Protein AF-0000000074147247 (afdb_homodimer)

Organism: Schizosaccharomyces japonicus (strain yFS275 / FY16936) (NCBI:txid402676)

InterPro domains:
  IPR005031 Coenzyme Q-binding protein COQ10, START domain [PF03364] (20-148)
  IPR023393 START-like domain superfamily [G3DSA:3.30.530.20] (10-157)
  IPR044996 Coenzyme Q-binding protein COQ10-like [PTHR12901] (11-158)
  IPR044996 Coenzyme Q-binding protein COQ10-like [cd07813] (13-154)

pLDDT: mean 84.74, std 16.54, range [28.36, 98.56]

Nearest PDB structures (foldseek):
  3nr4-assembly2_C-2  TM=7.849E-01  e=1.278E-07  Arabidopsis thaliana
  2rez-assembly1_A  TM=8.155E-01  e=6.517E-07  Streptomyces glaucescens
  3tl1-assembly2_B  TM=6.865E-01  e=1.310E-06  Streptomyces coelicolor
  2kf2-assembly1_A  TM=6.567E-01  e=2.344E-06  Streptomyces coelicolor A3(2)
  4jda-assembly1_B  TM=6.914E-01  e=6.304E-06  Arabidopsis thaliana

Foldseek 3Di:
DPPPPPPPQKDKDKDKDKFLAALLVVLVVVQPQQCCCVPPPQFVGKAQPDADPPPRTGQWMWTWGDDPHDIDIFIWGWDQDSVQSKIKTWRCVDQFWVGWMKMWGWADDPPNMIMIMIMI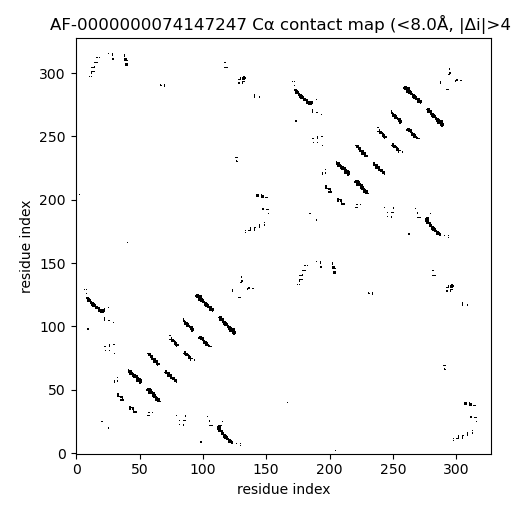MTGTPDCVVVCVDPVSVVVVVVVVVVVVVVVVVVVVCVVVVVVD/DPPPPPPPQKDKDKDKDKFLAALLVVLVVVQPQQCCCVPPPQFVGKAQPDADPPPRTGQWMWTWGDDPHDIDIFIWGWDRDSVQSKIKTWRCVDQFWVGWMKMWGWADDPPNMIMIMIMIMTGTPDCVVVCVDPVSVVVVVVVVVVVVVVVVVVVVCVVVVVVD

Sequence (328 aa):
MSFRCTPLLFQTFTTSRLMSFPPKFLFSVVSDIDTYKEFVPFCQDSKVTTRDEKTNLPTTADLTIGFRGFSETFDSKVQCNPEKLTVLADASHHKLFSYLKTQWQIHESSNNRSRVELSVAYEFQNPLYRFMSKMAGQAAATDIITGFVAQARRKYNNQIGFKVMSFRCTPLLFQTFTTSRLMSFPPKFLFSVVSDIDTYKEFVPFCQDSKVTTRDEKTNLPTTADLTIGFRGFSETFDSKVQCNPEKLTVLADASHHKLFSYLKTQWQIHESSNNRSRVELSVAYEFQNPLYRFMSKMAGQAAATDIITGFVAQARRKYNNQIGFKV

Structure (mmCIF, N/CA/C/O backbone):
data_AF-0000000074147247-model_v1
#
loop_
_entity.id
_entity.type
_entity.pdbx_description
1 polymer 'Ubiquinone binding protein Coq10'
#
loop_
_atom_site.group_PDB
_atom_site.id
_atom_site.type_symbol
_atom_site.label_atom_id
_atom_site.label_alt_id
_atom_site.label_comp_id
_atom_site.label_asym_id
_atom_site.label_entity_id
_atom_site.label_seq_id
_atom_site.pdbx_PDB_ins_code
_atom_site.Cartn_x
_atom_site.Cartn_y
_atom_site.Cartn_z
_atom_site.occupancy
_atom_site.B_iso_or_equiv
_atom_site.auth_seq_id
_atom_site.auth_comp_id
_atom_site.auth_asym_id
_atom_site.auth_atom_id
_atom_site.pdbx_PDB_model_num
ATOM 1 N N . MET A 1 1 ? 19.625 13.758 9.867 1 28.36 1 MET A N 1
ATOM 2 C CA . MET A 1 1 ? 18.938 12.57 10.367 1 28.36 1 MET A CA 1
ATOM 3 C C . MET A 1 1 ? 18.281 11.812 9.227 1 28.36 1 MET A C 1
ATOM 5 O O . MET A 1 1 ? 17.5 12.383 8.453 1 28.36 1 MET A O 1
ATOM 9 N N . SER A 1 2 ? 18.969 10.719 8.8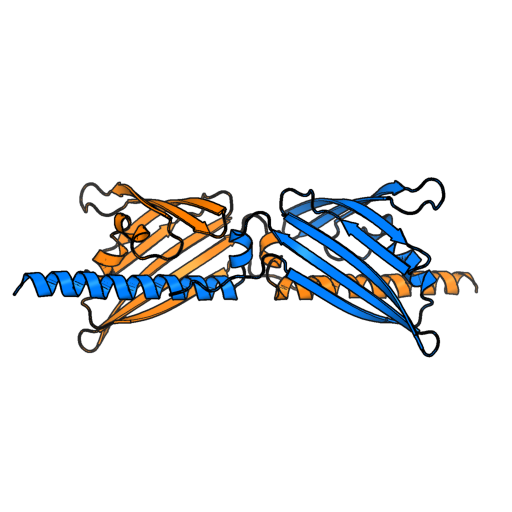59 1 32.19 2 SER A N 1
ATOM 10 C CA . SER A 1 2 ? 18.844 9.867 7.68 1 32.19 2 SER A CA 1
ATOM 11 C C . SER A 1 2 ? 17.469 9.195 7.625 1 32.19 2 SER A C 1
ATOM 13 O O . SER A 1 2 ? 17.047 8.555 8.594 1 32.19 2 SER A O 1
ATOM 15 N N . PHE A 1 3 ? 16.609 9.867 7.117 1 38.34 3 PHE A N 1
ATOM 16 C CA . PHE A 1 3 ? 15.336 9.25 6.738 1 38.34 3 PHE A CA 1
ATOM 17 C C . PHE A 1 3 ? 15.562 7.855 6.164 1 38.34 3 PHE A C 1
ATOM 19 O O . PHE A 1 3 ? 16.031 7.711 5.031 1 38.34 3 PHE A O 1
ATOM 26 N N . ARG A 1 4 ? 16.203 7.004 7.07 1 37.97 4 ARG A N 1
ATOM 27 C CA . ARG A 1 4 ? 16.703 5.664 6.793 1 37.97 4 ARG A CA 1
ATOM 28 C C . ARG A 1 4 ? 15.633 4.805 6.121 1 37.97 4 ARG A C 1
ATOM 30 O O . ARG A 1 4 ? 15.75 3.578 6.086 1 37.97 4 ARG A O 1
ATOM 37 N N . CYS A 1 5 ? 14.453 5.227 6.129 1 36.12 5 CYS A N 1
ATOM 38 C CA . CYS A 1 5 ? 13.602 4.105 5.746 1 36.12 5 CYS A CA 1
ATOM 39 C C . CYS A 1 5 ? 13.891 3.658 4.32 1 36.12 5 CYS A C 1
ATOM 41 O O . CYS A 1 5 ? 13.414 4.27 3.363 1 36.12 5 CYS A O 1
ATOM 43 N N . THR A 1 6 ? 15.156 3.26 4.059 1 38.91 6 THR A N 1
ATOM 44 C CA . THR A 1 6 ? 15.359 2.748 2.709 1 38.91 6 THR A CA 1
ATOM 45 C C . THR A 1 6 ? 14.469 1.541 2.443 1 38.91 6 THR A C 1
ATOM 47 O O . THR A 1 6 ? 14.719 0.451 2.961 1 38.91 6 THR A O 1
ATOM 50 N N . PRO A 1 7 ? 13.203 1.709 2.533 1 44.25 7 PRO A N 1
ATOM 51 C CA . PRO A 1 7 ? 12.398 0.512 2.291 1 44.25 7 PRO A CA 1
ATOM 52 C C . PRO A 1 7 ? 12.836 -0.256 1.047 1 44.25 7 PRO A C 1
ATOM 54 O O . PRO A 1 7 ? 13.227 0.353 0.046 1 44.25 7 PRO A O 1
ATOM 57 N N . LEU A 1 8 ? 13.461 -1.28 1.265 1 47.22 8 LEU A N 1
ATOM 58 C CA . LEU A 1 8 ? 13.773 -2.154 0.139 1 47.22 8 LEU A CA 1
ATOM 59 C C . LEU A 1 8 ? 12.664 -2.111 -0.907 1 47.22 8 LEU A C 1
ATOM 61 O O . LEU A 1 8 ? 11.484 -2.223 -0.57 1 47.22 8 LEU A O 1
ATOM 65 N N . LEU A 1 9 ? 12.945 -1.512 -1.967 1 57.72 9 LEU A N 1
ATOM 66 C CA . LEU A 1 9 ? 12.078 -1.19 -3.096 1 57.72 9 LEU A CA 1
ATOM 67 C C . LEU A 1 9 ? 11.273 -2.412 -3.527 1 57.72 9 LEU A C 1
ATOM 69 O O . LEU A 1 9 ? 10.133 -2.279 -3.99 1 57.72 9 LEU A O 1
ATOM 73 N N . PHE A 1 10 ? 11.938 -3.672 -3.355 1 64.06 10 PHE A N 1
ATOM 74 C CA . PHE A 1 10 ? 11.203 -4.859 -3.779 1 64.06 10 PHE A CA 1
ATOM 75 C C . PHE A 1 10 ? 10.836 -5.727 -2.58 1 64.06 10 PHE A C 1
ATOM 77 O O . PHE A 1 10 ? 11.57 -5.773 -1.594 1 64.06 10 PHE A O 1
ATOM 84 N N . GLN A 1 11 ? 9.617 -6.152 -2.498 1 72.88 11 GLN A N 1
ATOM 85 C CA . GLN A 1 11 ? 9.148 -7.078 -1.476 1 72.88 11 GLN A CA 1
ATOM 86 C C . GLN A 1 11 ? 8.914 -8.469 -2.059 1 72.88 11 GLN A C 1
ATOM 88 O O . GLN A 1 11 ? 8.562 -8.609 -3.229 1 72.88 11 GLN A O 1
ATOM 93 N N . THR A 1 12 ? 9.375 -9.461 -1.353 1 79.94 12 THR A N 1
ATOM 94 C CA . THR A 1 12 ? 9.141 -10.844 -1.765 1 79.94 12 THR A CA 1
ATOM 95 C C . THR A 1 12 ? 8.359 -11.602 -0.695 1 79.94 12 THR A C 1
ATOM 97 O O . THR A 1 12 ? 8.648 -11.477 0.497 1 79.94 12 THR A O 1
ATOM 100 N N . PHE A 1 13 ? 7.328 -12.336 -1.182 1 80.62 13 PHE A N 1
ATOM 101 C CA . PHE A 1 13 ? 6.59 -13.281 -0.353 1 80.62 13 PHE A CA 1
ATOM 102 C C . PHE A 1 13 ? 6.84 -14.711 -0.815 1 80.62 13 PHE A C 1
ATOM 104 O O . PHE A 1 13 ? 6.746 -15.008 -2.008 1 80.62 13 PHE A O 1
ATOM 111 N N . THR A 1 14 ? 7.215 -15.492 0.199 1 87.44 14 THR A N 1
ATOM 112 C CA . THR A 1 14 ? 7.398 -16.891 -0.139 1 87.44 14 THR A CA 1
ATOM 113 C C . THR A 1 14 ? 6.648 -17.797 0.843 1 87.44 14 THR A C 1
ATOM 115 O O . THR A 1 14 ? 6.648 -17.531 2.049 1 87.44 14 THR A O 1
ATOM 118 N N . THR A 1 15 ? 5.926 -18.719 0.349 1 88.62 15 THR A N 1
ATOM 119 C CA . THR A 1 15 ? 5.234 -19.734 1.144 1 88.62 15 THR A CA 1
ATOM 120 C C . THR A 1 15 ? 5.328 -21.109 0.477 1 88.62 15 THR A C 1
ATOM 122 O O . THR A 1 15 ? 5.539 -21.203 -0.735 1 88.62 15 THR A O 1
ATOM 125 N N . SER A 1 16 ? 5.289 -22.172 1.313 1 92.44 16 SER A N 1
ATOM 126 C CA . SER A 1 16 ? 5.398 -23.516 0.762 1 92.44 16 SER A CA 1
ATOM 127 C C . SER A 1 16 ? 4.5 -24.5 1.51 1 92.44 16 SER A C 1
ATOM 129 O O . SER A 1 16 ? 4.027 -24.188 2.609 1 92.44 16 SER A O 1
ATOM 131 N N . ARG A 1 17 ? 4.184 -25.547 0.823 1 91.06 17 ARG A N 1
ATOM 132 C CA . ARG A 1 17 ? 3.41 -26.656 1.383 1 91.06 17 ARG A CA 1
ATOM 133 C C . ARG A 1 17 ? 3.998 -28 0.966 1 91.06 17 ARG A C 1
ATOM 135 O O . ARG A 1 17 ? 4.445 -28.172 -0.171 1 91.06 17 ARG A O 1
ATOM 142 N N . LEU A 1 18 ? 4.039 -28.938 1.972 1 90.69 18 LEU A N 1
ATOM 143 C CA . LEU A 1 18 ? 4.41 -30.312 1.69 1 90.69 18 LEU A CA 1
ATOM 144 C C . LEU A 1 18 ? 3.178 -31.141 1.343 1 90.69 18 LEU A C 1
ATOM 146 O O . LEU A 1 18 ? 2.16 -31.078 2.033 1 90.69 18 LEU A O 1
ATOM 150 N N . MET A 1 19 ? 3.266 -31.859 0.228 1 91.25 19 MET A N 1
ATOM 151 C CA . MET A 1 19 ? 2.123 -32.656 -0.235 1 91.25 19 MET A CA 1
ATOM 152 C C . MET A 1 19 ? 2.551 -34.062 -0.599 1 91.25 19 MET A C 1
ATOM 154 O O . MET A 1 19 ? 3.725 -34.312 -0.882 1 91.25 19 MET A O 1
ATOM 158 N N . SER A 1 20 ? 1.572 -35 -0.649 1 91.12 20 SER A N 1
ATOM 159 C CA . SER A 1 20 ? 1.813 -36.406 -0.984 1 91.12 20 SER A CA 1
ATOM 160 C C . SER A 1 20 ? 1.414 -36.719 -2.424 1 91.12 20 SER A C 1
ATOM 162 O O . SER A 1 20 ? 0.742 -37.719 -2.693 1 91.12 20 SER A O 1
ATOM 164 N N . PHE A 1 21 ? 1.726 -35.812 -3.312 1 92.62 21 PHE A N 1
ATOM 165 C CA . PHE A 1 21 ? 1.461 -36 -4.734 1 92.62 21 PHE A CA 1
ATOM 166 C C . PHE A 1 21 ? 2.756 -35.969 -5.535 1 92.62 21 PHE A C 1
ATOM 168 O O . PHE A 1 21 ? 3.732 -35.344 -5.121 1 92.62 21 PHE A O 1
ATOM 175 N N . PRO A 1 22 ? 2.719 -36.719 -6.652 1 92 22 PRO A N 1
ATOM 176 C CA . PRO A 1 22 ? 3.91 -36.656 -7.504 1 92 22 PRO A CA 1
ATOM 177 C C . PRO A 1 22 ? 4.219 -35.25 -7.992 1 92 22 PRO A C 1
ATOM 179 O O . PRO A 1 22 ? 3.301 -34.469 -8.312 1 92 22 PRO A O 1
ATOM 182 N N . PRO A 1 23 ? 5.488 -34.906 -8.078 1 94 23 PRO A N 1
ATOM 183 C CA . PRO A 1 23 ? 5.883 -33.562 -8.492 1 94 23 PRO A CA 1
ATOM 184 C C . PRO A 1 23 ? 5.348 -33.188 -9.875 1 94 23 PRO A C 1
ATOM 186 O O . PRO A 1 23 ? 4.918 -32.031 -10.086 1 94 23 PRO A O 1
ATOM 189 N N . LYS A 1 24 ? 5.367 -34.094 -10.812 1 93.69 24 LYS A N 1
ATOM 190 C CA . LYS A 1 24 ? 4.902 -33.812 -12.164 1 93.69 24 LYS A CA 1
ATOM 191 C C . LYS A 1 24 ? 3.408 -33.5 -12.172 1 93.69 24 LYS A C 1
ATOM 193 O O . LYS A 1 24 ? 2.947 -32.656 -12.977 1 93.69 24 LYS A O 1
ATOM 198 N N . PHE A 1 25 ? 2.686 -34.219 -11.336 1 94.06 25 PHE A N 1
ATOM 199 C CA . PHE A 1 25 ? 1.264 -33.938 -11.195 1 94.06 25 PHE A CA 1
ATOM 200 C C . PHE A 1 25 ? 1.047 -32.5 -10.68 1 94.06 25 PHE A C 1
ATOM 202 O O . PHE A 1 25 ? 0.228 -31.766 -11.219 1 94.06 25 PHE A O 1
ATOM 209 N N . LEU A 1 26 ? 1.82 -32.125 -9.672 1 94.75 26 LEU A N 1
ATOM 210 C CA . LEU A 1 26 ? 1.69 -30.781 -9.109 1 94.75 26 LEU A CA 1
ATOM 211 C C . LEU A 1 26 ? 2.064 -29.719 -10.141 1 94.75 26 LEU A C 1
ATOM 213 O O . LEU A 1 26 ? 1.422 -28.672 -10.219 1 94.75 26 LEU A O 1
ATOM 217 N N . PHE A 1 27 ? 3.1 -30 -10.898 1 96.62 27 PHE A N 1
ATOM 218 C CA . PHE A 1 27 ? 3.479 -29.094 -11.984 1 96.62 27 PHE A CA 1
ATOM 219 C C . PHE A 1 27 ? 2.316 -28.891 -12.945 1 96.62 27 PHE A C 1
ATOM 221 O O . PHE A 1 27 ? 2.068 -27.766 -13.398 1 96.62 27 PHE A O 1
ATOM 228 N N . SER A 1 28 ? 1.622 -29.953 -13.281 1 96.25 28 SER A N 1
ATOM 229 C CA . SER A 1 28 ? 0.501 -29.859 -14.211 1 96.25 28 SER A CA 1
ATOM 230 C C . SER A 1 28 ? -0.633 -29.031 -13.633 1 96.25 28 SER A C 1
ATOM 232 O O . SER A 1 28 ? -1.332 -28.328 -14.367 1 96.25 28 SER A O 1
ATOM 234 N N . VAL A 1 29 ? -0.838 -29.109 -12.359 1 95.75 29 VAL A N 1
ATOM 235 C CA . VAL A 1 29 ? -1.863 -28.312 -11.703 1 95.75 29 VAL A CA 1
ATOM 236 C C . VAL A 1 29 ? -1.476 -26.828 -11.758 1 95.75 29 VAL A C 1
ATOM 238 O O . VAL A 1 29 ? -2.299 -25.984 -12.109 1 95.75 29 VAL A O 1
ATOM 241 N N . VAL A 1 30 ? -0.225 -26.5 -11.469 1 97.06 30 VAL A N 1
ATOM 242 C CA . VAL A 1 30 ? 0.274 -25.125 -11.43 1 97.06 30 VAL A CA 1
ATOM 243 C C . VAL A 1 30 ? 0.242 -24.531 -12.828 1 97.06 30 VAL A C 1
ATOM 245 O O . VAL A 1 30 ? -0.089 -23.359 -13 1 97.06 30 VAL A O 1
ATOM 248 N N . SER A 1 31 ? 0.579 -25.344 -13.82 1 97.94 31 SER A N 1
ATOM 249 C CA . SER A 1 31 ? 0.692 -24.828 -15.18 1 97.94 31 SER A CA 1
ATOM 250 C C . SER A 1 31 ? -0.675 -24.719 -15.844 1 97.94 31 SER A C 1
ATOM 252 O O . SER A 1 31 ? -0.801 -24.141 -16.922 1 97.94 31 SER A O 1
ATOM 254 N N . ASP A 1 32 ? -1.678 -25.266 -15.242 1 97.31 32 ASP A N 1
ATOM 255 C CA . ASP A 1 32 ? -3.033 -25.188 -15.773 1 97.31 32 ASP A CA 1
ATOM 256 C C . ASP A 1 32 ? -3.697 -23.875 -15.391 1 97.31 32 ASP A C 1
ATOM 258 O O . ASP A 1 32 ? -4.707 -23.859 -14.68 1 97.31 32 ASP A O 1
ATOM 262 N N . ILE A 1 33 ? -3.246 -22.812 -15.953 1 98.12 33 ILE A N 1
ATOM 263 C CA . ILE A 1 33 ? -3.59 -21.453 -15.562 1 98.12 33 ILE A CA 1
ATOM 264 C C . ILE A 1 33 ? -5.055 -21.172 -15.891 1 98.12 33 ILE A C 1
ATOM 266 O O . ILE A 1 33 ? -5.73 -20.438 -15.164 1 98.12 33 ILE A O 1
ATOM 270 N N . ASP A 1 34 ? -5.629 -21.812 -16.859 1 98.06 34 ASP A N 1
ATOM 271 C CA . ASP A 1 34 ? -7.016 -21.625 -17.266 1 98.06 34 ASP A CA 1
ATOM 272 C C . ASP A 1 34 ? -7.973 -21.969 -16.125 1 98.06 34 ASP A C 1
ATOM 274 O O . ASP A 1 34 ? -9.086 -21.438 -16.062 1 98.06 34 ASP A O 1
ATOM 278 N N . THR A 1 35 ? -7.555 -22.75 -15.219 1 96.88 35 THR A N 1
ATOM 279 C CA . THR A 1 35 ? -8.469 -23.203 -14.18 1 96.88 35 THR A CA 1
ATOM 280 C C . THR A 1 35 ? -8.289 -22.391 -12.906 1 96.88 35 THR A C 1
ATOM 282 O O . THR A 1 35 ? -8.992 -22.609 -11.914 1 96.88 35 THR A O 1
ATOM 285 N N . TYR A 1 36 ? -7.398 -21.484 -12.914 1 97.25 36 TYR A N 1
ATOM 286 C CA . TYR A 1 36 ? -7.102 -20.734 -11.695 1 97.25 36 TYR A CA 1
ATOM 287 C C . TYR A 1 36 ? -8.359 -20.062 -11.156 1 97.25 36 TYR A C 1
ATOM 289 O O . TYR A 1 36 ? -8.555 -19.984 -9.938 1 97.25 36 TYR A O 1
ATOM 297 N N . LYS A 1 37 ? -9.172 -19.547 -11.969 1 96.5 37 LYS A N 1
ATOM 298 C CA . LYS A 1 37 ? -10.398 -18.859 -11.562 1 96.5 37 LYS A CA 1
ATOM 299 C C . LYS A 1 37 ? -11.281 -19.766 -10.727 1 96.5 37 LYS A C 1
ATOM 301 O O . LYS A 1 37 ? -12.172 -19.281 -10.008 1 96.5 37 LYS A O 1
ATOM 306 N N . GLU A 1 38 ? -10.992 -21.062 -10.734 1 94.31 38 GLU A N 1
ATOM 307 C CA . GLU A 1 38 ? -11.828 -22.031 -10.016 1 94.31 38 GLU A CA 1
ATOM 308 C C . GLU A 1 38 ? -11.375 -22.172 -8.57 1 94.31 38 GLU A C 1
ATOM 310 O O . GLU A 1 38 ? -12.148 -22.609 -7.711 1 94.31 38 GLU A O 1
ATOM 315 N N . PHE A 1 39 ? -10.156 -21.828 -8.305 1 92.5 39 PHE A N 1
ATOM 316 C CA . PHE A 1 39 ? -9.703 -22.219 -6.973 1 92.5 39 PHE A CA 1
ATOM 317 C C . PHE A 1 39 ? -8.797 -21.156 -6.375 1 92.5 39 PHE A C 1
ATOM 319 O O . PHE A 1 39 ? -8.531 -21.156 -5.172 1 92.5 39 PHE A O 1
ATOM 326 N N . VAL A 1 40 ? -8.242 -20.219 -7.137 1 92.25 40 VAL A N 1
ATOM 327 C CA . VAL A 1 40 ? -7.402 -19.156 -6.594 1 92.25 40 VAL A CA 1
ATOM 328 C C . VAL A 1 40 ? -8.281 -18.047 -6.023 1 92.25 40 VAL A C 1
ATOM 330 O O . VAL A 1 40 ? -9.117 -17.469 -6.734 1 92.25 40 VAL A O 1
ATOM 333 N N . PRO A 1 41 ? -8.008 -17.656 -4.836 1 86.94 41 PRO A N 1
ATOM 334 C CA . PRO A 1 41 ? -8.828 -16.594 -4.238 1 86.94 41 PRO A CA 1
ATOM 335 C C . PRO A 1 41 ? -8.727 -15.273 -4.984 1 86.94 41 PRO A C 1
ATOM 337 O O . PRO A 1 41 ? -7.645 -14.906 -5.445 1 86.94 41 PRO A O 1
ATOM 340 N N . PHE A 1 42 ? -9.891 -14.641 -5.172 1 80.94 42 PHE A N 1
ATOM 341 C CA . PHE A 1 42 ? -10.031 -13.305 -5.742 1 80.94 42 PHE A CA 1
ATOM 342 C C . PHE A 1 42 ? -9.789 -13.328 -7.246 1 80.94 42 PHE A C 1
ATOM 344 O O . PHE A 1 42 ? -9.922 -12.305 -7.922 1 80.94 42 PHE A O 1
ATOM 351 N N . CYS A 1 43 ? -9.367 -14.516 -7.707 1 92.31 43 CYS A N 1
ATOM 352 C CA . CYS A 1 43 ? -9.195 -14.625 -9.156 1 92.31 43 CYS A CA 1
ATOM 353 C C . CYS A 1 43 ? -10.547 -14.688 -9.852 1 92.31 43 CYS A C 1
ATOM 355 O O . CYS A 1 43 ? -11.266 -15.688 -9.734 1 92.31 43 CYS A O 1
ATOM 357 N N . GLN A 1 44 ? -10.922 -13.664 -10.555 1 94.56 44 GLN A N 1
ATOM 358 C CA . GLN A 1 44 ? -12.211 -13.57 -11.234 1 94.56 44 GLN A CA 1
ATOM 359 C C . GLN A 1 44 ? -12.164 -14.25 -12.594 1 94.56 44 GLN A C 1
ATOM 361 O O . GLN A 1 44 ? -13.18 -14.75 -13.078 1 94.56 44 GLN A O 1
ATOM 366 N N . ASP A 1 45 ? -11.055 -14.164 -13.203 1 97.31 45 ASP A N 1
ATOM 367 C CA . ASP A 1 45 ? -10.867 -14.781 -14.516 1 97.31 45 ASP A CA 1
ATOM 368 C C . ASP A 1 45 ? -9.406 -15.18 -14.727 1 97.31 45 ASP A C 1
ATOM 370 O O . ASP A 1 45 ? -8.5 -14.562 -14.164 1 97.31 45 ASP A O 1
ATOM 374 N N . SER A 1 46 ? -9.156 -16.219 -15.43 1 98.12 46 SER A N 1
ATOM 375 C CA . SER A 1 46 ? -7.844 -16.719 -15.82 1 98.12 46 SER A CA 1
ATOM 376 C C . SER A 1 46 ? -7.867 -17.312 -17.219 1 98.12 46 SER A C 1
ATOM 378 O O . SER A 1 46 ? -8.719 -18.156 -17.531 1 98.12 46 SER A O 1
ATOM 380 N N . LYS A 1 47 ? -6.926 -16.812 -18.062 1 98.44 47 LYS A N 1
ATOM 381 C CA . LYS A 1 47 ? -6.914 -17.266 -19.453 1 98.44 47 LYS A CA 1
ATOM 382 C C . LYS A 1 47 ? -5.488 -17.328 -20 1 98.44 47 LYS A C 1
ATOM 384 O O . LYS A 1 47 ? -4.766 -16.328 -19.984 1 98.44 47 LYS A O 1
ATOM 389 N N . VAL A 1 48 ? -5.102 -18.5 -20.5 1 98.56 48 VAL A N 1
ATOM 390 C CA . VAL A 1 48 ? -3.865 -18.594 -21.266 1 98.56 48 VAL A CA 1
ATOM 391 C C . VAL A 1 48 ? -4.062 -17.984 -22.656 1 98.56 48 VAL A C 1
ATOM 393 O O . VAL A 1 48 ? -4.945 -18.406 -23.406 1 98.56 48 VAL A O 1
ATOM 396 N N . THR A 1 49 ? -3.293 -17.031 -22.969 1 98.44 49 THR A N 1
ATOM 397 C CA . THR A 1 49 ? -3.492 -16.312 -24.234 1 98.44 49 THR A CA 1
ATOM 398 C C . THR A 1 49 ? -2.604 -16.891 -25.328 1 98.44 49 THR A C 1
ATOM 400 O O . THR A 1 49 ? -2.936 -16.781 -26.516 1 98.44 49 THR A O 1
ATOM 403 N N . THR A 1 50 ? -1.421 -17.328 -25 1 98.38 50 THR A N 1
ATOM 404 C CA . THR A 1 50 ? -0.56 -18.016 -25.953 1 98.38 50 THR A CA 1
ATOM 405 C C . THR A 1 50 ? 0.091 -19.234 -25.312 1 98.38 50 THR A C 1
ATOM 407 O O . THR A 1 50 ? 0.265 -19.281 -24.094 1 98.38 50 THR A O 1
ATOM 410 N N . ARG A 1 51 ? 0.396 -20.203 -26.141 1 98.25 51 ARG A N 1
ATOM 411 C CA . ARG A 1 51 ? 1.056 -21.438 -25.719 1 98.25 51 ARG A CA 1
ATOM 412 C C . ARG A 1 51 ? 2.23 -21.766 -26.641 1 98.25 51 ARG A C 1
ATOM 414 O O . ARG A 1 51 ? 2.248 -21.359 -27.797 1 98.25 51 ARG A O 1
ATOM 421 N N . ASP A 1 52 ? 3.143 -22.469 -25.984 1 97.75 52 ASP A N 1
ATOM 422 C CA . ASP A 1 52 ? 4.246 -22.984 -26.781 1 97.75 52 ASP A CA 1
ATOM 423 C C . ASP A 1 52 ? 3.758 -24.031 -27.766 1 97.75 52 ASP A C 1
ATOM 425 O O . ASP A 1 52 ? 3.01 -24.953 -27.406 1 97.75 52 ASP A O 1
ATOM 429 N N . GLU A 1 53 ? 4.137 -23.969 -29.047 1 96.5 53 GLU A N 1
ATOM 430 C CA . GLU A 1 53 ? 3.645 -24.859 -30.094 1 96.5 53 GLU A CA 1
ATOM 431 C C . GLU A 1 53 ? 4.086 -26.297 -29.859 1 96.5 53 GLU A C 1
ATOM 433 O O . GLU A 1 53 ? 3.355 -27.234 -30.172 1 96.5 53 GLU A O 1
ATOM 438 N N . LYS A 1 54 ? 5.242 -26.469 -29.297 1 95.44 54 LYS A N 1
ATOM 439 C CA . LYS A 1 54 ? 5.812 -27.812 -29.125 1 95.44 54 LYS A CA 1
ATOM 440 C C . LYS A 1 54 ? 5.305 -28.469 -27.859 1 95.44 54 LYS A C 1
ATOM 442 O O . LYS A 1 54 ? 4.848 -29.609 -27.875 1 95.44 54 LYS A O 1
ATOM 447 N N . THR A 1 55 ? 5.293 -27.703 -26.734 1 95.25 55 THR A N 1
ATOM 448 C CA . THR A 1 55 ? 5 -28.297 -25.438 1 95.25 55 THR A CA 1
ATOM 449 C C . THR A 1 55 ? 3.547 -28.047 -25.047 1 95.25 55 THR A C 1
ATOM 451 O O . THR A 1 55 ? 3.031 -28.672 -24.109 1 95.25 55 THR A O 1
ATOM 454 N N . ASN A 1 56 ? 2.889 -27.125 -25.641 1 97.12 56 ASN A N 1
ATOM 455 C CA . ASN A 1 56 ? 1.524 -26.688 -25.359 1 97.12 56 ASN A CA 1
ATOM 456 C C . ASN A 1 56 ? 1.421 -26.047 -23.984 1 97.12 56 ASN A C 1
ATOM 458 O O . ASN A 1 56 ? 0.325 -25.906 -23.438 1 97.12 56 ASN A O 1
ATOM 462 N N . LEU A 1 57 ? 2.561 -25.656 -23.453 1 98.12 57 LEU A N 1
ATOM 463 C CA . LEU A 1 57 ? 2.58 -24.969 -22.172 1 98.12 57 LEU A CA 1
ATOM 464 C C . LEU A 1 57 ? 2.352 -23.469 -22.344 1 98.12 57 LEU A C 1
ATOM 466 O O . LEU A 1 57 ? 2.695 -22.906 -23.391 1 98.12 57 LEU A O 1
ATOM 470 N N . PRO A 1 58 ? 1.776 -22.891 -21.359 1 98.44 58 PRO A N 1
ATOM 471 C CA . PRO A 1 58 ? 1.492 -21.469 -21.469 1 98.44 58 PRO A CA 1
ATOM 472 C C . PRO A 1 58 ? 2.756 -20.625 -21.641 1 98.44 58 PRO A C 1
ATOM 474 O O . PRO A 1 58 ? 3.779 -20.906 -21.016 1 98.44 58 PRO A O 1
ATOM 477 N N . THR A 1 59 ? 2.615 -19.578 -22.531 1 98.5 59 THR A N 1
ATOM 478 C CA . THR A 1 59 ? 3.701 -18.609 -22.688 1 98.5 59 THR A CA 1
ATOM 479 C C . THR A 1 59 ? 3.24 -17.203 -22.297 1 98.5 59 THR A C 1
ATOM 481 O O . THR A 1 59 ? 4.059 -16.359 -21.953 1 98.5 59 THR A O 1
ATOM 484 N N . THR A 1 60 ? 1.909 -16.969 -22.422 1 98.5 60 THR A N 1
ATOM 485 C CA . THR A 1 60 ? 1.289 -15.758 -21.875 1 98.5 60 THR A CA 1
ATOM 486 C C . THR A 1 60 ? -0.084 -16.078 -21.297 1 98.5 60 THR A C 1
ATOM 488 O O . THR A 1 60 ? -0.71 -17.062 -21.672 1 98.5 60 THR A O 1
ATOM 491 N N . ALA A 1 61 ? -0.446 -15.32 -20.281 1 98.5 61 ALA A N 1
ATOM 492 C CA . ALA A 1 61 ? -1.75 -15.523 -19.656 1 98.5 61 ALA A CA 1
ATOM 493 C C . ALA A 1 61 ? -2.254 -14.242 -19.016 1 98.5 61 ALA A C 1
ATOM 495 O O . ALA A 1 61 ? -1.46 -13.383 -18.609 1 98.5 61 ALA A O 1
ATOM 496 N N . ASP A 1 62 ? -3.539 -14.094 -19.016 1 97.62 62 ASP A N 1
ATOM 497 C CA . ASP A 1 62 ? -4.227 -13.016 -18.328 1 97.62 62 ASP A CA 1
ATOM 498 C C . ASP A 1 62 ? -4.91 -13.516 -17.062 1 97.62 62 ASP A C 1
ATOM 500 O O . ASP A 1 62 ? -5.668 -14.492 -17.094 1 97.62 62 ASP A O 1
ATOM 504 N N . LEU A 1 63 ? -4.559 -12.914 -15.93 1 96.5 63 LEU A N 1
ATOM 505 C CA . LEU A 1 63 ? -5.305 -13.117 -14.688 1 96.5 63 LEU A CA 1
ATOM 506 C C . LEU A 1 63 ? -6.055 -11.852 -14.289 1 96.5 63 LEU A C 1
ATOM 508 O O . LEU A 1 63 ? -5.488 -10.758 -14.305 1 96.5 63 LEU A O 1
ATOM 512 N N . THR A 1 64 ? -7.352 -12.008 -14.039 1 94.69 64 THR A N 1
ATOM 513 C CA . THR A 1 64 ? -8.148 -10.906 -13.508 1 94.69 64 THR A CA 1
ATOM 514 C C . THR A 1 64 ? -8.43 -11.109 -12.023 1 94.69 64 THR A C 1
ATOM 516 O O . THR A 1 64 ? -9.102 -12.062 -11.641 1 94.69 64 THR A O 1
ATOM 519 N N . ILE A 1 65 ? -7.844 -10.156 -11.242 1 87.19 65 ILE A N 1
ATOM 520 C CA . ILE A 1 65 ? -7.996 -10.219 -9.789 1 87.19 65 ILE A CA 1
ATOM 521 C C . ILE A 1 65 ? -8.977 -9.148 -9.328 1 87.19 65 ILE A C 1
ATOM 523 O O . ILE A 1 65 ? -8.891 -7.988 -9.75 1 87.19 65 ILE A O 1
ATOM 527 N N . GLY A 1 66 ? -9.945 -9.625 -8.547 1 80.81 66 GLY A N 1
ATOM 528 C CA . GLY A 1 66 ? -10.961 -8.711 -8.047 1 80.81 66 GLY A CA 1
ATOM 529 C C . GLY A 1 66 ? -11.203 -8.836 -6.559 1 80.81 66 GLY A C 1
ATOM 530 O O . GLY A 1 66 ? -11.18 -9.945 -6.012 1 80.81 66 GLY A O 1
ATOM 531 N N . PHE A 1 67 ? -11.32 -7.598 -5.93 1 66.81 67 PHE A N 1
ATOM 532 C CA . PHE A 1 67 ? -11.664 -7.559 -4.512 1 66.81 67 PHE A CA 1
ATOM 533 C C . PHE A 1 67 ? -12.336 -6.238 -4.156 1 66.81 67 PHE A C 1
ATOM 535 O O . PHE A 1 67 ? -11.891 -5.172 -4.582 1 66.81 67 PHE A O 1
ATOM 542 N N . ARG A 1 68 ? -13.375 -6.348 -3.438 1 65.44 68 ARG A N 1
ATOM 543 C CA . ARG A 1 68 ? -14.062 -5.191 -2.869 1 65.44 68 ARG A CA 1
ATOM 544 C C . ARG A 1 68 ? -14.367 -4.152 -3.941 1 65.44 68 ARG A C 1
ATOM 546 O O . ARG A 1 68 ? -14.078 -2.969 -3.768 1 65.44 68 ARG A O 1
ATOM 553 N N . GLY A 1 69 ? -14.805 -4.582 -5.047 1 67 69 GLY A N 1
ATOM 554 C CA . GLY A 1 69 ? -15.203 -3.684 -6.117 1 67 69 GLY A CA 1
ATOM 555 C C . GLY A 1 69 ? -14.07 -3.34 -7.066 1 67 69 GLY A C 1
ATOM 556 O O . GLY A 1 69 ? -14.266 -2.598 -8.031 1 67 69 GLY A O 1
ATOM 557 N N . PHE A 1 70 ? -12.945 -3.715 -6.809 1 71.81 70 PHE A N 1
ATOM 558 C CA . PHE A 1 70 ? -11.797 -3.52 -7.688 1 71.81 70 PHE A CA 1
ATOM 559 C C . PHE A 1 70 ? -11.555 -4.754 -8.547 1 71.81 70 PHE A C 1
ATOM 561 O O . PHE A 1 70 ? -11.859 -5.875 -8.133 1 71.81 70 PHE A O 1
ATOM 568 N N . SER A 1 71 ? -11.203 -4.434 -9.727 1 84.06 71 SER A N 1
ATOM 569 C CA . SER A 1 71 ? -10.836 -5.504 -10.648 1 84.06 71 SER A CA 1
ATOM 570 C C . SER A 1 71 ? -9.672 -5.094 -11.539 1 84.06 71 SER A C 1
ATOM 572 O O . SER A 1 71 ? -9.68 -4.008 -12.125 1 84.06 71 SER A O 1
ATOM 574 N N . GLU A 1 72 ? -8.602 -5.887 -11.484 1 86.5 72 GLU A N 1
ATOM 575 C CA . GLU A 1 72 ? -7.418 -5.617 -12.289 1 86.5 72 GLU A CA 1
ATOM 576 C C . GLU A 1 72 ? -6.973 -6.863 -13.055 1 86.5 72 GLU A C 1
ATOM 578 O O . GLU A 1 72 ? -7.012 -7.973 -12.516 1 86.5 72 GLU A O 1
ATOM 583 N N . THR A 1 73 ? -6.621 -6.645 -14.336 1 93.75 73 THR A N 1
ATOM 584 C CA . THR A 1 73 ? -6.121 -7.742 -15.148 1 93.75 73 THR A CA 1
ATOM 585 C C . THR A 1 73 ? -4.609 -7.641 -15.328 1 93.75 73 THR A C 1
ATOM 587 O O . THR A 1 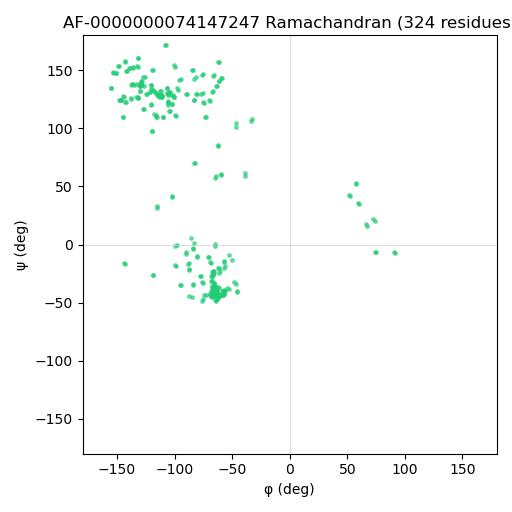73 ? -4.094 -6.582 -15.688 1 93.75 73 THR A O 1
ATOM 590 N N . PHE A 1 74 ? -3.941 -8.727 -15.102 1 93.75 74 PHE A N 1
ATOM 591 C CA . PHE A 1 74 ? -2.498 -8.828 -15.266 1 93.75 74 PHE A CA 1
ATOM 592 C C . PHE A 1 74 ? -2.15 -9.711 -16.453 1 93.75 74 PHE A C 1
ATOM 594 O O . PHE A 1 74 ? -2.418 -10.914 -16.438 1 93.75 74 PHE A O 1
ATOM 601 N N . ASP A 1 75 ? -1.659 -9.078 -17.438 1 96.81 75 ASP A N 1
ATOM 602 C CA . ASP A 1 75 ? -1.078 -9.844 -18.531 1 96.81 75 ASP A CA 1
ATOM 603 C C . ASP A 1 75 ? 0.358 -10.258 -18.219 1 96.81 75 ASP A C 1
ATOM 605 O O . ASP A 1 75 ? 1.193 -9.414 -17.891 1 96.81 75 ASP A O 1
ATOM 609 N N . SER A 1 76 ? 0.652 -11.508 -18.281 1 97.88 76 SER A N 1
ATOM 610 C CA . SER A 1 76 ? 1.951 -11.992 -17.812 1 97.88 76 SER A CA 1
ATOM 611 C C . SER A 1 76 ? 2.625 -12.859 -18.875 1 97.88 76 SER A C 1
ATOM 613 O O . SER A 1 76 ? 1.951 -13.57 -19.625 1 97.88 76 SER A O 1
ATOM 615 N N . LYS A 1 77 ? 3.949 -12.719 -19.031 1 98.38 77 LYS A N 1
ATOM 616 C CA . LYS A 1 77 ? 4.758 -13.734 -19.703 1 98.38 77 LYS A CA 1
ATOM 617 C C . LYS A 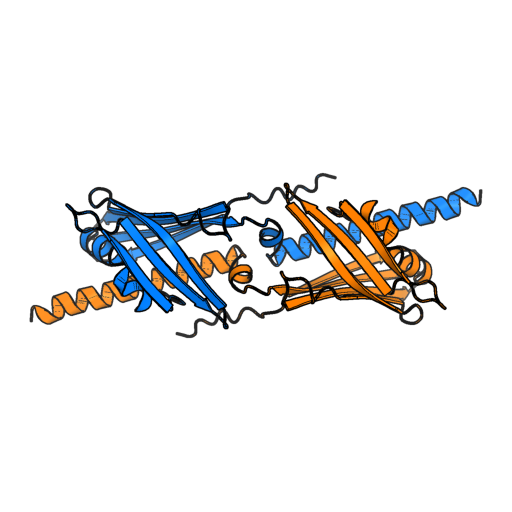1 77 ? 5.008 -14.93 -18.781 1 98.38 77 LYS A C 1
ATOM 619 O O . LYS A 1 77 ? 5.41 -14.758 -17.641 1 98.38 77 LYS A O 1
ATOM 624 N N . VAL A 1 78 ? 4.738 -16.109 -19.312 1 98.44 78 VAL A N 1
ATOM 625 C CA . VAL A 1 78 ? 4.832 -17.312 -18.5 1 98.44 78 VAL A CA 1
ATOM 626 C C . VAL A 1 78 ? 5.941 -18.219 -19.031 1 98.44 78 VAL A C 1
ATOM 628 O O . VAL A 1 78 ? 6.027 -18.453 -20.234 1 98.44 78 VAL A O 1
ATOM 631 N N . GLN A 1 79 ? 6.832 -18.656 -18.188 1 98.31 79 GLN A N 1
ATOM 632 C CA . GLN A 1 79 ? 7.863 -19.641 -18.5 1 98.31 79 GLN A CA 1
ATOM 633 C C . GLN A 1 79 ? 7.688 -20.906 -17.688 1 98.31 79 GLN A C 1
ATOM 635 O O . GLN A 1 79 ? 7.852 -20.891 -16.453 1 98.31 79 GLN A O 1
ATOM 640 N N . CYS A 1 80 ? 7.336 -21.906 -18.375 1 98.12 80 CYS A N 1
ATOM 641 C CA . CYS A 1 80 ? 7.188 -23.219 -17.75 1 98.12 80 CYS A CA 1
ATOM 642 C C . CYS A 1 80 ? 8.391 -24.109 -18.047 1 98.12 80 CYS A C 1
ATOM 644 O O . CYS A 1 80 ? 8.805 -24.234 -19.203 1 98.12 80 CYS A O 1
ATOM 646 N N . ASN A 1 81 ? 8.984 -24.688 -17.047 1 97.69 81 ASN A N 1
ATOM 647 C CA . ASN A 1 81 ? 10.078 -25.641 -17.188 1 97.69 81 ASN A CA 1
ATOM 648 C C . ASN A 1 81 ? 9.711 -27 -16.594 1 97.69 81 ASN A C 1
ATOM 650 O O . ASN A 1 81 ? 9.867 -27.219 -15.391 1 97.69 81 ASN A O 1
ATOM 654 N N . PRO A 1 82 ? 9.289 -27.891 -17.438 1 95.94 82 PRO A N 1
ATOM 655 C CA . PRO A 1 82 ? 8.844 -29.188 -16.922 1 95.94 82 PRO A CA 1
ATOM 656 C C . PRO A 1 82 ? 9.984 -30.016 -16.328 1 95.94 82 PRO A C 1
ATOM 658 O O . PRO A 1 82 ? 9.734 -30.922 -15.547 1 95.94 82 PRO A O 1
ATOM 661 N N . GLU A 1 83 ? 11.234 -29.781 -16.734 1 95.69 83 GLU A N 1
ATOM 662 C CA . GLU A 1 83 ? 12.383 -30.5 -16.203 1 95.69 83 GLU A CA 1
ATOM 663 C C . GLU A 1 83 ? 12.719 -30.016 -14.789 1 95.69 83 GLU A C 1
ATOM 665 O O . GLU A 1 83 ? 12.961 -30.828 -13.891 1 95.69 83 GLU A O 1
ATOM 670 N N . LYS A 1 84 ? 12.695 -28.734 -14.594 1 96.31 84 LYS A N 1
ATOM 671 C CA . LYS A 1 84 ? 13.008 -28.156 -13.289 1 96.31 84 LYS A CA 1
ATOM 672 C C . LYS A 1 84 ? 11.758 -28.016 -12.43 1 96.31 84 LYS A C 1
ATOM 674 O O . LYS A 1 84 ? 11.844 -27.672 -11.25 1 96.31 84 LYS A O 1
ATOM 679 N N . LEU A 1 85 ? 10.609 -28.25 -12.953 1 97.12 85 LEU A N 1
ATOM 680 C CA . LEU A 1 85 ? 9.305 -28.172 -12.297 1 97.12 85 LEU A CA 1
ATOM 681 C C . LEU A 1 85 ? 9.07 -26.781 -11.727 1 97.12 85 LEU A C 1
ATOM 683 O O . LEU A 1 85 ? 8.75 -26.625 -10.547 1 97.12 85 LEU A O 1
ATOM 687 N N . THR A 1 86 ? 9.266 -25.812 -12.617 1 97.81 86 THR A N 1
ATOM 688 C CA . THR A 1 86 ? 9.07 -24.406 -12.25 1 97.81 86 THR A CA 1
ATOM 689 C C . THR A 1 86 ? 8.102 -23.734 -13.219 1 97.81 86 THR A C 1
ATOM 691 O O . THR A 1 86 ? 8.062 -24.078 -14.406 1 97.81 86 THR A O 1
ATOM 694 N N . VAL A 1 87 ? 7.297 -22.844 -12.719 1 98.06 87 VAL A N 1
ATOM 695 C CA . VAL A 1 87 ? 6.453 -21.938 -13.492 1 98.06 87 VAL A CA 1
ATOM 696 C C . VAL A 1 87 ? 6.695 -20.5 -13.047 1 98.06 87 VAL A C 1
ATOM 698 O O . VAL A 1 87 ? 6.484 -20.172 -11.875 1 98.06 87 VAL A O 1
ATOM 701 N N . LEU A 1 88 ? 7.188 -19.672 -13.914 1 98.19 88 LEU A N 1
ATOM 702 C CA . LEU A 1 88 ? 7.461 -18.266 -13.641 1 98.19 88 LEU A CA 1
ATOM 703 C C . LEU A 1 88 ? 6.508 -17.375 -14.422 1 98.19 88 LEU A C 1
ATOM 705 O O . LEU A 1 88 ? 6.297 -17.562 -15.617 1 98.19 88 LEU A O 1
ATOM 709 N N . ALA A 1 89 ? 5.867 -16.516 -13.766 1 98.06 89 ALA A N 1
ATOM 710 C CA . ALA A 1 89 ? 5.039 -15.492 -14.406 1 98.06 89 ALA A CA 1
ATOM 711 C C . ALA A 1 89 ? 5.609 -14.102 -14.172 1 98.06 89 ALA A C 1
ATOM 713 O O . ALA A 1 89 ? 5.91 -13.727 -13.039 1 98.06 89 ALA A O 1
ATOM 714 N N . ASP A 1 90 ? 5.773 -13.344 -15.25 1 97.75 90 ASP A N 1
ATOM 715 C CA . ASP A 1 90 ? 6.301 -11.984 -15.211 1 97.75 90 ASP A CA 1
ATOM 716 C C . ASP A 1 90 ? 5.25 -10.977 -15.68 1 97.75 90 ASP A C 1
ATOM 718 O O . ASP A 1 90 ? 4.898 -10.938 -16.859 1 97.75 90 ASP A O 1
ATOM 722 N N . ALA A 1 91 ? 4.785 -10.211 -14.734 1 96.12 91 ALA A N 1
ATOM 723 C CA . ALA A 1 91 ? 3.805 -9.164 -15.039 1 96.12 91 ALA A CA 1
ATOM 724 C C . ALA A 1 91 ? 4.383 -7.777 -14.781 1 96.12 91 ALA A C 1
ATOM 726 O O . ALA A 1 91 ? 3.65 -6.848 -14.445 1 96.12 91 ALA A O 1
ATOM 727 N N . SER A 1 92 ? 5.629 -7.621 -14.953 1 93 92 SER A N 1
ATOM 728 C CA . SER A 1 92 ? 6.348 -6.398 -14.617 1 93 92 SER A CA 1
ATOM 729 C C . SER A 1 92 ? 5.949 -5.246 -15.531 1 93 92 SER A C 1
ATOM 731 O O . SER A 1 92 ? 6.223 -4.082 -15.234 1 93 92 SER A O 1
ATOM 733 N N . HIS A 1 93 ? 5.324 -5.531 -16.625 1 91.31 93 HIS A N 1
ATOM 734 C CA . HIS A 1 93 ? 4.953 -4.469 -17.547 1 91.31 93 HIS A CA 1
ATOM 735 C C . HIS A 1 93 ? 3.639 -3.814 -17.141 1 91.31 93 HIS A C 1
ATOM 737 O O . HIS A 1 93 ? 3.188 -2.861 -17.781 1 91.31 93 HIS A O 1
ATOM 743 N N . HIS A 1 94 ? 3.021 -4.324 -16.109 1 88.19 94 HIS A N 1
ATOM 744 C CA . HIS A 1 94 ? 1.794 -3.711 -15.617 1 88.19 94 HIS A CA 1
ATOM 745 C C . HIS A 1 94 ? 2.059 -2.316 -15.062 1 88.19 94 HIS A C 1
ATOM 747 O O . HIS A 1 94 ? 3.088 -2.082 -14.422 1 88.19 94 HIS A O 1
ATOM 753 N N . LYS A 1 95 ? 1.157 -1.444 -15.211 1 83.19 95 LYS A N 1
ATOM 754 C CA . LYS A 1 95 ? 1.328 -0.024 -14.914 1 83.19 95 LYS A CA 1
ATOM 755 C C . LYS A 1 95 ? 1.53 0.205 -13.422 1 83.19 95 LYS A C 1
ATOM 757 O O . LYS A 1 95 ? 2.156 1.188 -13.016 1 83.19 95 LYS A O 1
ATOM 762 N N . LEU A 1 96 ? 1.085 -0.728 -12.641 1 78.56 96 LEU A N 1
ATOM 763 C CA . LEU A 1 96 ? 1.099 -0.53 -11.195 1 78.56 96 LEU A CA 1
ATOM 764 C C . LEU A 1 96 ? 2.428 -0.979 -10.602 1 78.56 96 LEU A C 1
ATOM 766 O O . LEU A 1 96 ? 2.76 -0.616 -9.469 1 78.56 96 LEU A O 1
ATOM 770 N N . PHE A 1 97 ? 3.16 -1.739 -11.359 1 83.44 97 PHE A N 1
ATOM 771 C CA . PHE A 1 97 ? 4.336 -2.379 -10.781 1 83.44 97 PHE A CA 1
ATOM 772 C C . PHE A 1 97 ? 5.578 -2.082 -11.609 1 83.44 97 PHE A C 1
ATOM 774 O O . PHE A 1 97 ? 5.516 -2.043 -12.844 1 83.44 97 PHE A O 1
ATOM 781 N N . SER A 1 98 ? 6.688 -1.762 -10.852 1 82.38 98 SER A N 1
ATOM 782 C CA . SER A 1 98 ? 7.98 -1.751 -11.523 1 82.38 98 SER A CA 1
ATOM 783 C C . SER A 1 98 ? 8.484 -3.168 -11.773 1 82.38 98 SER A C 1
ATOM 785 O O . SER A 1 98 ? 9.219 -3.414 -12.734 1 82.38 98 SER A O 1
ATOM 787 N N . TYR A 1 99 ? 8.125 -3.943 -10.875 1 87.69 99 TYR A N 1
ATOM 788 C CA . TYR A 1 99 ? 8.523 -5.348 -10.898 1 87.69 99 TYR A CA 1
ATOM 789 C C . TYR A 1 99 ? 7.449 -6.23 -10.281 1 87.69 99 TYR A C 1
ATOM 791 O O . TYR A 1 99 ? 6.961 -5.949 -9.188 1 87.69 99 TYR A O 1
ATOM 799 N N . LEU A 1 100 ? 7.008 -7.156 -10.984 1 90.75 100 LEU A N 1
ATOM 800 C CA . LEU A 1 100 ? 6.086 -8.156 -10.461 1 90.75 100 LEU A CA 1
ATOM 801 C C . LEU A 1 100 ? 6.352 -9.523 -11.086 1 90.75 100 LEU A C 1
ATOM 803 O O . LEU A 1 100 ? 6.039 -9.742 -12.258 1 90.75 100 LEU A O 1
ATOM 807 N N . LYS A 1 101 ? 6.879 -10.445 -10.281 1 94.56 101 LYS A N 1
ATOM 808 C CA . LYS A 1 101 ? 7.176 -11.797 -10.742 1 94.56 101 LYS A CA 1
ATOM 809 C C . LYS A 1 101 ? 6.719 -12.836 -9.727 1 94.56 101 LYS A C 1
ATOM 811 O O . LYS A 1 101 ? 6.883 -12.641 -8.516 1 94.56 101 LYS A O 1
ATOM 816 N N . THR A 1 102 ? 6.156 -13.82 -10.227 1 95.25 102 THR A N 1
ATOM 817 C CA . THR A 1 102 ? 5.73 -14.953 -9.406 1 95.25 102 THR A CA 1
ATOM 818 C C . THR A 1 102 ? 6.41 -16.234 -9.867 1 95.25 102 THR A C 1
ATOM 820 O O . THR A 1 102 ? 6.547 -16.484 -11.07 1 95.25 102 THR A O 1
ATOM 823 N N . GLN A 1 103 ? 6.852 -17.031 -8.898 1 96.56 103 GLN A N 1
ATOM 824 C CA . GLN A 1 103 ? 7.477 -18.312 -9.234 1 96.56 103 GLN A CA 1
ATOM 825 C C . GLN A 1 103 ? 6.898 -19.438 -8.398 1 96.56 103 GLN A C 1
ATOM 827 O O . GLN A 1 103 ? 6.82 -19.344 -7.168 1 96.56 103 GLN A O 1
ATOM 832 N N . TRP A 1 104 ? 6.461 -20.406 -9.094 1 97.44 104 TRP A N 1
ATOM 833 C CA . TRP A 1 104 ? 6.164 -21.703 -8.477 1 97.44 104 TRP A CA 1
ATOM 834 C C . TRP A 1 104 ? 7.328 -22.672 -8.656 1 97.44 104 TRP A C 1
ATOM 836 O O . TRP A 1 104 ? 7.887 -22.781 -9.75 1 97.44 104 TRP A O 1
ATOM 846 N N . GLN A 1 105 ? 7.699 -23.312 -7.625 1 96.44 105 GLN A N 1
ATOM 847 C CA . GLN A 1 105 ? 8.727 -24.359 -7.672 1 96.44 105 GLN A CA 1
ATOM 848 C C . GLN A 1 105 ? 8.281 -25.609 -6.934 1 96.44 105 GLN A C 1
ATOM 850 O O . GLN A 1 105 ? 7.812 -25.531 -5.793 1 96.44 105 GLN A O 1
ATOM 855 N N . ILE A 1 106 ? 8.359 -26.688 -7.605 1 96.12 106 ILE A N 1
ATOM 856 C CA . ILE A 1 106 ? 8.039 -27.969 -7.004 1 96.12 106 ILE A CA 1
ATOM 857 C C . ILE A 1 106 ? 9.32 -28.766 -6.742 1 96.12 106 ILE A C 1
ATOM 859 O O . ILE A 1 106 ? 10.133 -28.953 -7.648 1 96.12 106 ILE A O 1
ATOM 863 N N . HIS A 1 107 ? 9.5 -29.062 -5.539 1 93.12 107 HIS A N 1
ATOM 864 C CA . HIS A 1 107 ? 10.656 -29.859 -5.125 1 93.12 107 HIS A CA 1
ATOM 865 C C . HIS A 1 107 ? 10.258 -31.281 -4.781 1 93.12 107 HIS A C 1
ATOM 867 O O . HIS A 1 107 ? 9.273 -31.5 -4.07 1 93.12 107 HIS A O 1
ATOM 873 N N . GLU A 1 108 ? 11.008 -32.156 -5.367 1 91.44 108 GLU A N 1
ATOM 874 C CA . GLU A 1 108 ? 10.836 -33.531 -4.914 1 91.44 108 GLU A CA 1
ATOM 875 C C . GLU A 1 108 ? 11.367 -33.719 -3.498 1 91.44 108 GLU A C 1
ATOM 877 O O . GLU A 1 108 ? 12.43 -33.188 -3.154 1 91.44 108 GLU A O 1
ATOM 882 N N . SER A 1 109 ? 10.508 -34.156 -2.785 1 83.12 109 SER A N 1
ATOM 883 C CA . SER A 1 109 ? 10.93 -34.469 -1.419 1 83.12 109 SER A CA 1
ATOM 884 C C . SER A 1 109 ? 11.016 -35.969 -1.185 1 83.12 109 SER A C 1
ATOM 886 O O . SER A 1 109 ? 10.711 -36.75 -2.078 1 83.12 109 SER A O 1
ATOM 888 N N . SER A 1 110 ? 11.57 -36.375 -0.007 1 78.44 110 SER A N 1
ATOM 889 C CA . SER A 1 110 ? 11.711 -37.781 0.333 1 78.44 110 SER A CA 1
ATOM 890 C C . SER A 1 110 ? 10.352 -38.5 0.413 1 78.44 110 SER A C 1
ATOM 892 O O . SER A 1 110 ? 9.328 -37.812 0.594 1 78.44 110 SER A O 1
ATOM 894 N N . ASN A 1 111 ? 10.281 -39.844 0.254 1 78.94 111 ASN A N 1
ATOM 895 C CA . ASN A 1 111 ? 9.148 -40.719 0.481 1 78.94 111 ASN A CA 1
ATOM 896 C C . ASN A 1 111 ? 7.961 -40.344 -0.407 1 78.94 111 ASN A C 1
ATOM 898 O O . ASN A 1 111 ? 6.82 -40.312 0.055 1 78.94 111 ASN A O 1
ATOM 902 N N . ASN A 1 112 ? 8.18 -39.906 -1.579 1 78.5 112 ASN A N 1
ATOM 903 C CA . ASN A 1 112 ? 7.148 -39.656 -2.572 1 78.5 112 ASN A CA 1
ATOM 904 C C . ASN A 1 112 ? 6.359 -38.375 -2.23 1 78.5 112 ASN A C 1
ATOM 906 O O . ASN A 1 112 ? 5.16 -38.312 -2.502 1 78.5 112 ASN A O 1
ATOM 910 N N . ARG A 1 113 ? 6.996 -37.594 -1.436 1 86.69 113 ARG A N 1
ATOM 911 C CA . ARG A 1 113 ? 6.383 -36.312 -1.117 1 86.69 113 ARG A CA 1
ATOM 912 C C . ARG A 1 113 ? 6.988 -35.188 -1.961 1 86.69 113 ARG A C 1
ATOM 914 O O . ARG A 1 113 ? 8.078 -35.344 -2.51 1 86.69 113 ARG A O 1
ATOM 921 N N . SER A 1 114 ? 6.18 -34.188 -2.156 1 93.38 114 SER A N 1
ATOM 922 C CA . SER A 1 114 ? 6.621 -33.031 -2.914 1 93.38 114 SER A CA 1
ATOM 923 C C . SER A 1 114 ? 6.348 -31.734 -2.152 1 93.38 114 SER A C 1
ATOM 925 O O . SER A 1 114 ? 5.32 -31.609 -1.48 1 93.38 114 SER A O 1
ATOM 927 N N . ARG A 1 115 ? 7.344 -30.875 -2.25 1 92.44 115 ARG A N 1
ATOM 928 C CA . ARG A 1 115 ? 7.156 -29.547 -1.695 1 92.44 115 ARG A CA 1
ATOM 929 C C . ARG A 1 115 ? 6.867 -28.531 -2.795 1 92.44 115 ARG A C 1
ATOM 931 O O . ARG A 1 115 ? 7.617 -28.422 -3.77 1 92.44 115 ARG A O 1
ATOM 938 N N . VAL A 1 116 ? 5.734 -27.906 -2.689 1 94.75 116 VAL A N 1
ATOM 939 C CA . VAL A 1 116 ? 5.375 -26.844 -3.629 1 94.75 116 VAL A CA 1
ATOM 940 C C . VAL A 1 116 ? 5.625 -25.484 -2.994 1 94.75 116 VAL A C 1
ATOM 942 O O . VAL A 1 116 ? 5.191 -25.219 -1.867 1 94.75 116 VAL A O 1
ATOM 945 N N . GLU A 1 117 ? 6.348 -24.656 -3.645 1 94.31 117 GLU A N 1
ATOM 946 C CA . GLU A 1 117 ? 6.73 -23.344 -3.148 1 94.31 117 GLU A CA 1
ATOM 947 C C . GLU A 1 117 ? 6.242 -22.234 -4.082 1 94.31 117 GLU A C 1
ATOM 949 O O . GLU A 1 117 ? 6.387 -22.328 -5.301 1 94.31 117 GLU A O 1
ATOM 954 N N . LEU A 1 118 ? 5.629 -21.281 -3.486 1 94.56 118 LEU A N 1
ATOM 955 C CA . LEU A 1 118 ? 5.203 -20.078 -4.191 1 94.56 118 LEU A CA 1
ATOM 956 C C . LEU A 1 118 ? 5.984 -18.859 -3.715 1 94.56 118 LEU A C 1
ATOM 958 O O . LEU A 1 118 ? 6.059 -18.594 -2.512 1 94.56 118 LEU A O 1
ATOM 962 N N . SER A 1 119 ? 6.582 -18.109 -4.633 1 92.25 119 SER A N 1
ATOM 963 C CA . SER A 1 119 ? 7.266 -16.859 -4.352 1 92.25 119 SER A CA 1
ATOM 964 C C . SER A 1 119 ? 6.711 -15.727 -5.203 1 92.25 119 SER A C 1
ATOM 966 O O . SER A 1 119 ? 6.57 -15.867 -6.422 1 92.25 119 SER A O 1
ATOM 968 N N . VAL A 1 120 ? 6.371 -14.641 -4.586 1 90 120 VAL A N 1
ATOM 969 C CA . VAL A 1 120 ? 5.91 -13.43 -5.258 1 90 120 VAL A CA 1
ATOM 970 C C . VAL A 1 120 ? 6.836 -12.266 -4.918 1 90 120 VAL A C 1
ATOM 972 O O . VAL A 1 120 ? 7.047 -11.961 -3.742 1 90 120 VAL A O 1
ATOM 975 N N . ALA A 1 121 ? 7.414 -11.711 -5.926 1 86.75 121 ALA A N 1
ATOM 976 C CA . ALA A 1 121 ? 8.266 -10.539 -5.773 1 86.75 121 ALA A CA 1
ATOM 977 C C . ALA A 1 121 ? 7.695 -9.336 -6.52 1 86.75 121 ALA A C 1
ATOM 979 O O . ALA A 1 121 ? 7.293 -9.453 -7.68 1 86.75 121 ALA A O 1
ATOM 980 N N . TYR A 1 122 ? 7.625 -8.219 -5.836 1 85.56 122 TYR A N 1
ATOM 981 C CA . TYR A 1 122 ? 7.02 -7.07 -6.496 1 85.56 122 TYR A CA 1
ATOM 982 C C . TYR A 1 122 ? 7.652 -5.77 -6.016 1 85.56 122 TYR A C 1
ATOM 984 O O . TYR A 1 122 ? 8.289 -5.734 -4.957 1 85.56 122 TYR A O 1
ATOM 992 N N . GLU A 1 123 ? 7.59 -4.859 -6.84 1 79.88 123 GLU A N 1
ATOM 993 C CA . GLU A 1 123 ? 7.906 -3.459 -6.578 1 79.88 123 GLU A CA 1
ATOM 994 C C . GLU A 1 123 ? 6.887 -2.531 -7.234 1 79.88 123 GLU A C 1
ATOM 996 O O . GLU A 1 123 ? 6.672 -2.598 -8.445 1 79.88 123 GLU A O 1
ATOM 1001 N N . PHE A 1 124 ? 6.348 -1.726 -6.406 1 77.25 124 PHE A N 1
ATOM 1002 C CA . PHE A 1 124 ? 5.359 -0.8 -6.949 1 77.25 124 PHE A CA 1
ATOM 1003 C C . PHE A 1 124 ? 6.039 0.326 -7.719 1 77.25 124 PHE A C 1
ATOM 1005 O O . PHE A 1 124 ? 7.164 0.714 -7.402 1 77.25 124 PHE A O 1
ATOM 1012 N N . GLN A 1 125 ? 5.285 0.752 -8.781 1 74.88 125 GLN A N 1
ATOM 1013 C CA . GLN A 1 125 ? 5.777 1.887 -9.555 1 74.88 125 GLN A CA 1
ATOM 1014 C C . GLN A 1 125 ? 5.816 3.154 -8.703 1 74.88 125 GLN A C 1
ATOM 1016 O O . GLN A 1 125 ? 6.73 3.971 -8.844 1 74.88 125 GLN A O 1
ATOM 1021 N N . ASN A 1 126 ? 4.68 3.303 -7.879 1 64.81 126 ASN A N 1
ATOM 1022 C CA . ASN A 1 126 ? 4.598 4.457 -6.992 1 64.81 126 ASN A CA 1
ATOM 1023 C C . ASN A 1 126 ? 5.008 4.102 -5.566 1 64.81 126 ASN A C 1
ATOM 1025 O O . ASN A 1 126 ? 4.398 3.234 -4.938 1 64.81 126 ASN A O 1
ATOM 1029 N N . PRO A 1 127 ? 6.211 4.668 -5.172 1 62.25 127 PRO A N 1
ATOM 1030 C CA . PRO A 1 127 ? 6.711 4.32 -3.842 1 62.25 127 PRO A CA 1
ATOM 1031 C C . PRO A 1 127 ? 5.762 4.75 -2.723 1 62.25 127 PRO A C 1
ATOM 1033 O O . PRO A 1 127 ? 5.855 4.246 -1.602 1 62.25 127 PRO A O 1
ATOM 1036 N N . LEU A 1 128 ? 4.879 5.723 -3.064 1 62.16 128 LEU A N 1
ATOM 1037 C CA . LEU A 1 128 ? 3.949 6.133 -2.018 1 62.16 128 LEU A CA 1
ATOM 1038 C C . LEU A 1 128 ? 3.152 4.938 -1.502 1 62.16 128 LEU A C 1
ATOM 1040 O O . LEU A 1 128 ? 2.809 4.879 -0.319 1 62.16 128 LEU A O 1
ATOM 1044 N N . TYR A 1 129 ? 3.205 4.004 -2.387 1 61.38 129 TYR A N 1
ATOM 1045 C CA . TYR A 1 129 ? 2.43 2.809 -2.072 1 61.38 129 TYR A CA 1
ATOM 1046 C C . TYR A 1 129 ? 3.15 1.947 -1.041 1 61.38 129 TYR A C 1
ATOM 1048 O O . TYR A 1 129 ? 2.512 1.217 -0.279 1 61.38 129 TYR A O 1
ATOM 1056 N N . ARG A 1 130 ? 4.395 2.041 -1.021 1 56.25 130 ARG A N 1
ATOM 1057 C CA . ARG A 1 130 ? 5.156 1.29 -0.029 1 56.25 130 ARG A CA 1
ATOM 1058 C C . ARG A 1 130 ? 4.891 1.812 1.379 1 56.25 130 ARG A C 1
ATOM 1060 O O . ARG A 1 130 ? 4.965 1.059 2.352 1 56.25 130 ARG A O 1
ATOM 1067 N N . PHE A 1 131 ? 4.746 3.09 1.386 1 57.28 131 PHE A N 1
ATOM 1068 C CA . PHE A 1 131 ? 4.477 3.723 2.672 1 57.28 131 PHE A CA 1
ATOM 1069 C C . PHE A 1 131 ? 3.125 3.283 3.217 1 57.28 131 PHE A C 1
ATOM 1071 O O . PHE A 1 131 ? 2.826 3.496 4.395 1 57.28 131 PHE A O 1
ATOM 1078 N N . MET A 1 132 ? 2.484 2.441 2.383 1 54.59 132 MET A N 1
ATOM 1079 C CA . MET A 1 132 ? 1.067 2.197 2.637 1 54.59 132 MET A CA 1
ATOM 1080 C C . MET A 1 132 ? 0.883 1.081 3.658 1 54.59 132 MET A C 1
ATOM 1082 O O . MET A 1 132 ? -0.243 0.772 4.051 1 54.59 132 MET A O 1
ATOM 1086 N N . SER A 1 133 ? 1.985 0.737 4.109 1 60.69 133 SER A N 1
ATOM 1087 C CA . SER A 1 133 ? 1.826 -0.16 5.25 1 60.69 133 SER A CA 1
ATOM 1088 C C . SER A 1 133 ? 1.538 0.619 6.527 1 60.69 133 SER A C 1
ATOM 1090 O O . SER A 1 133 ? 1.954 1.771 6.668 1 60.69 133 SER A O 1
ATOM 1092 N N . LYS A 1 134 ? 0.701 0.05 7.367 1 62.38 134 LYS A N 1
ATOM 1093 C CA . LYS A 1 134 ? 0.434 0.65 8.672 1 62.38 134 LYS A CA 1
ATOM 1094 C C . LYS A 1 134 ? 1.729 1.072 9.359 1 62.38 134 LYS A C 1
ATOM 1096 O O . LYS A 1 134 ? 1.809 2.162 9.93 1 62.38 134 LYS A O 1
ATOM 1101 N N . MET A 1 135 ? 2.674 0.254 9.227 1 64.19 135 MET A N 1
ATOM 1102 C CA . MET A 1 135 ? 3.951 0.531 9.875 1 64.19 135 MET A CA 1
ATOM 1103 C C . MET A 1 135 ? 4.637 1.734 9.234 1 64.19 135 MET A C 1
ATOM 1105 O O . MET A 1 135 ? 5.141 2.611 9.93 1 64.19 135 MET A O 1
ATOM 1109 N N . ALA A 1 136 ? 4.594 1.724 7.938 1 70 136 ALA A N 1
ATOM 1110 C CA . ALA A 1 136 ? 5.207 2.842 7.23 1 70 136 ALA A CA 1
ATOM 1111 C C . ALA A 1 136 ? 4.453 4.141 7.496 1 70 136 ALA A C 1
ATOM 1113 O O . ALA A 1 136 ? 5.066 5.191 7.703 1 70 136 ALA A O 1
ATOM 1114 N N . GLY A 1 137 ? 3.15 4.051 7.551 1 75.5 137 GLY A N 1
ATOM 1115 C CA . GLY A 1 137 ? 2.342 5.215 7.871 1 75.5 137 GLY A CA 1
ATOM 1116 C C . GLY A 1 137 ? 2.576 5.738 9.273 1 75.5 137 GLY A C 1
ATOM 1117 O O . GLY A 1 137 ? 2.688 6.945 9.484 1 75.5 137 GLY A O 1
ATOM 1118 N N . GLN A 1 138 ? 2.691 4.871 10.188 1 78.31 138 GLN A N 1
ATOM 1119 C CA . GLN A 1 138 ? 2.961 5.246 11.57 1 78.31 138 GLN A CA 1
ATOM 1120 C C . GLN A 1 138 ? 4.34 5.887 11.711 1 78.31 138 GLN A C 1
ATOM 1122 O O . GLN A 1 138 ? 4.496 6.895 12.406 1 78.31 138 GLN A O 1
ATOM 1127 N N . ALA A 1 139 ? 5.293 5.32 11.07 1 77.88 139 ALA A N 1
ATOM 1128 C CA . ALA A 1 139 ? 6.641 5.887 11.078 1 77.88 139 ALA A CA 1
ATOM 1129 C C . ALA A 1 139 ? 6.656 7.281 10.461 1 77.88 139 ALA A C 1
ATOM 1131 O O . ALA A 1 139 ? 7.277 8.195 11 1 77.88 139 ALA A O 1
ATOM 1132 N N . ALA A 1 140 ? 5.965 7.391 9.383 1 81.81 140 ALA A N 1
ATOM 1133 C CA . ALA A 1 140 ? 5.871 8.695 8.727 1 81.81 140 ALA A CA 1
ATOM 1134 C C . ALA A 1 140 ? 5.238 9.727 9.648 1 81.81 140 ALA A C 1
ATOM 1136 O O . ALA A 1 140 ? 5.754 10.844 9.789 1 81.81 140 ALA A O 1
ATOM 1137 N N . ALA A 1 141 ? 4.141 9.32 10.359 1 84.56 141 ALA A N 1
ATOM 1138 C CA . ALA A 1 141 ? 3.475 10.234 11.281 1 84.56 141 ALA A CA 1
ATOM 1139 C C . ALA A 1 141 ? 4.414 10.664 12.406 1 84.56 141 ALA A C 1
ATOM 1141 O O . ALA A 1 141 ? 4.449 11.836 12.781 1 84.56 141 ALA A O 1
ATOM 1142 N N . THR A 1 142 ? 5.211 9.758 12.82 1 84.69 142 THR A N 1
ATOM 1143 C CA . THR A 1 142 ? 6.164 10.031 13.891 1 84.69 142 THR A CA 1
ATOM 1144 C C . THR A 1 142 ? 7.254 10.984 13.406 1 84.69 142 THR A C 1
ATOM 1146 O O . THR A 1 142 ? 7.629 11.914 14.125 1 84.69 142 THR A O 1
ATOM 1149 N N . ASP A 1 143 ? 7.719 10.734 12.188 1 86.12 143 ASP A N 1
ATOM 1150 C CA . ASP A 1 143 ? 8.727 11.625 11.617 1 86.12 143 ASP A CA 1
ATOM 1151 C C . ASP A 1 143 ? 8.172 13.031 11.43 1 86.12 143 ASP A C 1
ATOM 1153 O O . ASP A 1 143 ? 8.852 14.023 11.719 1 86.12 143 ASP A O 1
ATOM 1157 N N . ILE A 1 144 ? 6.973 13.141 11.016 1 89.62 144 ILE A N 1
ATOM 1158 C CA . ILE A 1 144 ? 6.336 14.43 10.758 1 89.62 144 ILE A CA 1
ATOM 1159 C C . ILE A 1 144 ? 6.195 15.203 12.062 1 89.62 144 ILE A C 1
ATOM 1161 O O . ILE A 1 144 ? 6.613 16.359 12.156 1 89.62 144 ILE A O 1
ATOM 1165 N N . ILE A 1 145 ? 5.688 14.555 13.109 1 92 145 ILE A N 1
ATOM 1166 C CA . ILE A 1 145 ? 5.461 15.273 14.352 1 92 145 ILE A CA 1
ATOM 1167 C C . ILE A 1 145 ? 6.801 15.656 14.977 1 92 145 ILE A C 1
ATOM 1169 O O . ILE A 1 145 ? 6.922 16.719 15.602 1 92 145 ILE A O 1
ATOM 1173 N N . THR A 1 146 ? 7.781 14.875 14.773 1 89.94 146 THR A N 1
ATOM 1174 C CA . THR A 1 146 ? 9.125 15.211 15.234 1 89.94 146 THR A CA 1
ATOM 1175 C C . THR A 1 146 ? 9.625 16.469 14.539 1 89.94 146 THR A C 1
ATOM 1177 O O . THR A 1 146 ? 10.234 17.344 15.172 1 89.94 146 THR A O 1
ATOM 1180 N N . GLY A 1 147 ? 9.422 16.531 13.227 1 91.56 147 GLY A N 1
ATOM 1181 C CA . GLY A 1 147 ? 9.742 17.75 12.5 1 91.56 147 GLY A CA 1
ATOM 1182 C C . GLY A 1 147 ? 9.031 18.969 13.039 1 91.56 147 GLY A C 1
ATOM 1183 O O . GLY A 1 147 ? 9.633 20.031 13.172 1 91.56 147 GLY A O 1
ATOM 1184 N N . PHE A 1 148 ? 7.812 18.797 13.398 1 93.44 148 PHE A N 1
ATOM 1185 C CA . PHE A 1 148 ? 7.027 19.891 13.953 1 93.44 148 PHE A CA 1
ATOM 1186 C C . PHE A 1 148 ? 7.594 20.344 15.289 1 93.44 148 PHE A C 1
ATOM 1188 O O . PHE A 1 148 ? 7.672 21.547 15.57 1 93.44 148 PHE A O 1
ATOM 1195 N N . VAL A 1 149 ? 7.961 19.406 16.125 1 91.69 149 VAL A N 1
ATOM 1196 C CA . VAL A 1 149 ? 8.531 19.719 17.438 1 91.69 149 VAL A CA 1
ATOM 1197 C C . VAL A 1 149 ? 9.82 20.516 17.266 1 91.69 149 VAL A C 1
ATOM 1199 O O . VAL A 1 149 ? 10.031 21.516 17.938 1 91.69 149 VAL A O 1
ATOM 1202 N N . ALA A 1 150 ? 10.625 20.109 16.359 1 92 150 ALA A N 1
ATOM 1203 C CA . ALA A 1 150 ? 11.875 20.812 16.078 1 92 150 ALA A CA 1
ATOM 1204 C C . ALA A 1 150 ? 11.609 22.234 15.586 1 92 150 ALA A C 1
ATOM 1206 O O . ALA A 1 150 ? 12.289 23.188 15.992 1 92 150 ALA A O 1
ATOM 1207 N N . GLN A 1 151 ? 10.656 22.344 14.734 1 93.75 151 GLN A N 1
ATOM 1208 C CA . GLN A 1 151 ? 10.289 23.656 14.211 1 93.75 151 GLN A CA 1
ATOM 1209 C C . GLN A 1 151 ? 9.766 24.562 15.32 1 93.75 151 GLN A C 1
ATOM 1211 O O . GLN A 1 151 ? 10.086 25.75 15.359 1 93.75 151 GLN A O 1
ATOM 1216 N N . ALA A 1 152 ? 8.953 24.016 16.156 1 93.25 152 ALA A N 1
ATOM 1217 C CA . ALA A 1 152 ? 8.422 24.781 17.281 1 93.25 152 ALA A CA 1
ATOM 1218 C C . ALA A 1 152 ? 9.555 25.312 18.156 1 93.25 152 ALA A C 1
ATOM 1220 O O . ALA A 1 152 ? 9.555 26.484 18.547 1 93.25 152 ALA A O 1
ATOM 1221 N N . ARG A 1 153 ? 10.531 24.484 18.422 1 91.81 153 ARG A N 1
ATOM 1222 C CA . ARG A 1 153 ? 11.68 24.875 19.234 1 91.81 153 ARG A CA 1
ATOM 1223 C C . ARG A 1 153 ? 12.469 25.984 18.547 1 91.81 153 ARG A C 1
ATOM 1225 O O . ARG A 1 153 ? 12.836 26.984 19.172 1 91.81 153 ARG A O 1
ATOM 1232 N N . ARG A 1 154 ? 12.695 25.859 17.281 1 92.69 154 ARG A N 1
ATOM 1233 C CA . ARG A 1 154 ? 13.445 26.844 16.516 1 92.69 154 ARG A CA 1
ATOM 1234 C C . ARG A 1 154 ? 12.742 28.188 16.5 1 92.69 154 ARG A C 1
ATOM 1236 O O . ARG A 1 154 ? 13.367 29.219 16.75 1 92.69 154 ARG A O 1
ATOM 1243 N N . LYS A 1 155 ? 11.461 28.141 16.234 1 92.88 155 LYS A N 1
ATOM 1244 C CA . LYS A 1 155 ? 10.688 29.375 16.141 1 92.88 155 LYS A CA 1
ATOM 1245 C C . LYS A 1 155 ? 10.578 30.047 17.516 1 92.88 155 LYS A C 1
ATOM 1247 O O . LYS A 1 155 ? 10.609 31.281 17.609 1 92.88 155 LYS A O 1
ATOM 1252 N N . TYR A 1 156 ? 10.383 29.203 18.484 1 89.94 156 TYR A N 1
ATOM 1253 C CA . TYR A 1 156 ? 10.25 29.766 19.828 1 89.94 156 TYR A CA 1
ATOM 1254 C C . TYR A 1 156 ? 11.555 30.422 20.281 1 89.94 156 TYR A C 1
ATOM 1256 O O . TYR A 1 156 ? 11.539 31.516 20.844 1 89.94 156 TYR A O 1
ATOM 1264 N N . ASN A 1 157 ? 12.68 29.766 20.047 1 87.31 157 ASN A N 1
ATOM 1265 C CA . ASN A 1 157 ? 13.992 30.297 20.406 1 87.31 157 ASN A CA 1
ATOM 1266 C C . ASN A 1 157 ? 14.312 31.578 19.625 1 87.31 157 ASN A C 1
ATOM 1268 O O . ASN A 1 157 ? 14.945 32.5 20.156 1 87.31 157 ASN A O 1
ATOM 1272 N N . ASN A 1 158 ? 13.922 31.594 18.438 1 85.12 158 ASN A N 1
ATOM 1273 C CA . ASN A 1 158 ? 14.117 32.812 17.641 1 85.12 158 ASN A CA 1
ATOM 1274 C C . ASN A 1 158 ? 13.281 33.969 18.156 1 85.12 158 ASN A C 1
ATOM 1276 O O . ASN A 1 158 ? 13.664 35.125 18 1 85.12 158 ASN A O 1
ATOM 1280 N N . GLN A 1 159 ? 12.117 33.562 18.562 1 76.06 159 GLN A N 1
ATOM 1281 C CA . GLN A 1 159 ? 11.273 34.594 19.141 1 76.06 159 GLN A CA 1
ATOM 1282 C C . GLN A 1 159 ? 11.852 35.125 20.453 1 76.06 159 GLN A C 1
ATOM 1284 O O . GLN A 1 159 ? 11.82 36.312 20.719 1 76.06 159 GLN A O 1
ATOM 1289 N N . ILE A 1 160 ? 12.391 34.219 21.281 1 65.44 160 ILE A N 1
ATOM 1290 C CA . ILE A 1 160 ? 12.984 34.656 22.531 1 65.44 160 ILE A CA 1
ATOM 1291 C C . ILE A 1 160 ? 14.352 35.281 22.266 1 65.44 160 ILE A C 1
ATOM 1293 O O . ILE A 1 160 ? 14.734 36.25 22.906 1 65.44 160 ILE A O 1
ATOM 1297 N N . GLY A 1 161 ? 15.188 34.594 21.484 1 54 161 GLY A N 1
ATOM 1298 C CA . GLY A 1 161 ? 16.453 35.25 21.219 1 54 161 GLY A CA 1
ATOM 1299 C C . GLY A 1 161 ? 16.297 36.656 20.688 1 54 161 GLY A C 1
ATOM 1300 O O . GLY A 1 161 ? 17.234 37.469 20.719 1 54 161 GLY A O 1
ATOM 1301 N N . PHE A 1 162 ? 15.375 36.938 19.875 1 46.94 162 PHE A N 1
ATOM 1302 C CA . PHE A 1 162 ? 15.266 38.344 19.5 1 46.94 162 PHE A CA 1
ATOM 1303 C C . PHE A 1 162 ? 14.859 39.188 20.688 1 46.94 162 PHE A C 1
ATOM 1305 O O . PHE A 1 162 ? 14.938 40.438 20.625 1 46.94 162 PHE A O 1
ATOM 1312 N N . LYS A 1 163 ? 14.203 38.781 21.766 1 45.03 163 LYS A N 1
ATOM 1313 C CA . LYS A 1 163 ? 13.93 39.688 22.859 1 45.03 163 LYS A CA 1
ATOM 1314 C C . LYS A 1 163 ? 15.203 40.031 23.641 1 45.03 163 LYS A C 1
ATOM 1316 O O . LYS A 1 163 ? 15.18 40.812 24.578 1 45.03 163 LYS A O 1
ATOM 1321 N N . VAL A 1 164 ? 16.359 39.375 23.453 1 35.66 164 VAL A N 1
ATOM 1322 C CA . VAL A 1 164 ? 17.5 39.938 24.156 1 35.66 164 VAL A CA 1
ATOM 1323 C C . VAL A 1 164 ? 18.141 41.062 23.312 1 35.66 164 VAL A C 1
ATOM 1325 O O . VAL A 1 164 ? 18.281 40.906 22.109 1 35.66 164 VAL A O 1
ATOM 1328 N N . MET B 1 1 ? -15.117 -20.641 3.037 1 28.44 1 MET B N 1
ATOM 1329 C CA . MET B 1 1 ? -14.023 -20.094 3.84 1 28.44 1 MET B CA 1
ATOM 1330 C C . MET B 1 1 ? -13.797 -18.625 3.543 1 28.44 1 MET B C 1
ATOM 1332 O O . MET B 1 1 ? -13.617 -18.234 2.387 1 28.44 1 MET B O 1
ATOM 1336 N N . SER B 1 2 ? -14.281 -17.812 4.492 1 32.84 2 SER B N 1
ATOM 1337 C CA . SER B 1 2 ? -14.484 -16.359 4.48 1 32.84 2 SER B CA 1
ATOM 1338 C C . SER B 1 2 ? -13.156 -15.617 4.316 1 32.84 2 SER B C 1
ATOM 1340 O O . SER B 1 2 ? -12.211 -15.867 5.059 1 32.84 2 SER B O 1
ATOM 1342 N N . PHE B 1 3 ? -12.805 -15.469 3.172 1 38.62 3 PHE B N 1
ATOM 1343 C CA . PHE B 1 3 ? -11.719 -14.547 2.855 1 38.62 3 PHE B CA 1
ATOM 1344 C C . PHE B 1 3 ? -11.812 -13.289 3.717 1 38.62 3 PHE B C 1
ATOM 1346 O O . PHE B 1 3 ? -12.68 -12.438 3.498 1 38.62 3 PHE B O 1
ATOM 1353 N N . ARG B 1 4 ? -11.703 -13.562 5.074 1 38.94 4 ARG B N 1
ATOM 1354 C CA . ARG B 1 4 ? -11.922 -12.609 6.16 1 38.94 4 ARG B CA 1
ATOM 1355 C C . ARG B 1 4 ? -11.086 -11.352 5.957 1 38.94 4 ARG B C 1
ATOM 1357 O O . ARG B 1 4 ? -10.859 -10.594 6.902 1 38.94 4 ARG B O 1
ATOM 1364 N N . CYS B 1 5 ? -10.227 -11.359 5.035 1 36.72 5 CYS B N 1
ATOM 1365 C CA . CYS B 1 5 ? -9.398 -10.18 5.23 1 36.72 5 CYS B CA 1
ATOM 1366 C C .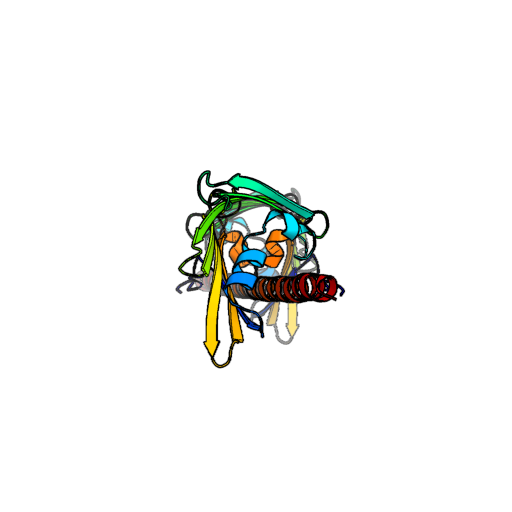 CYS B 1 5 ? -10.203 -8.898 5.031 1 36.72 5 CYS B C 1
ATOM 1368 O O . CYS B 1 5 ? -10.406 -8.461 3.896 1 36.72 5 CYS B O 1
ATOM 1370 N N . THR B 1 6 ? -11.305 -8.734 5.809 1 39.34 6 THR B N 1
ATOM 1371 C CA . THR B 1 6 ? -11.984 -7.453 5.637 1 39.34 6 THR B CA 1
ATOM 1372 C C . THR B 1 6 ? -11.047 -6.293 5.965 1 39.34 6 THR B C 1
ATOM 1374 O O . THR B 1 6 ? -10.75 -6.047 7.137 1 39.34 6 THR B O 1
ATOM 1377 N N . PRO B 1 7 ? -10 -6.18 5.266 1 44.31 7 PRO B N 1
ATOM 1378 C CA . PRO B 1 7 ? -9.141 -5.055 5.621 1 44.31 7 PRO B CA 1
ATOM 1379 C C . PRO B 1 7 ? -9.906 -3.748 5.793 1 44.31 7 PRO B C 1
ATOM 1381 O O . PRO B 1 7 ? -10.844 -3.477 5.035 1 44.31 7 PRO B O 1
ATOM 1384 N N . LEU B 1 8 ? -10.125 -3.414 6.941 1 47.22 8 LEU B N 1
ATOM 1385 C CA . LEU B 1 8 ? -10.703 -2.094 7.172 1 47.22 8 LEU B CA 1
ATOM 1386 C C . LEU B 1 8 ? -10.203 -1.095 6.133 1 47.22 8 LEU B C 1
ATOM 1388 O O . LEU B 1 8 ? -9 -1.002 5.883 1 47.22 8 LEU B O 1
ATOM 1392 N N . LEU B 1 9 ? -11.023 -0.762 5.258 1 57.81 9 LEU B N 1
ATOM 1393 C CA . LEU B 1 9 ? -10.836 0.067 4.07 1 57.81 9 LEU B CA 1
ATOM 1394 C C . LEU B 1 9 ? -10.07 1.341 4.418 1 57.81 9 LEU B C 1
ATOM 1396 O O . LEU B 1 9 ? -9.297 1.849 3.6 1 57.81 9 LEU B O 1
ATOM 1400 N N . PHE B 1 10 ? -10.328 1.87 5.73 1 64.25 10 PHE B N 1
ATOM 1401 C CA . PHE B 1 10 ? -9.633 3.102 6.09 1 64.25 10 PHE B CA 1
ATOM 1402 C C . PHE B 1 10 ? -8.602 2.842 7.18 1 64.25 10 PHE B C 1
ATOM 1404 O O . PHE B 1 10 ? -8.797 1.978 8.039 1 64.25 10 PHE B O 1
ATOM 1411 N N . GLN B 1 11 ? -7.422 3.32 7.02 1 72.94 11 GLN B N 1
ATOM 1412 C CA . GLN B 1 11 ? -6.367 3.252 8.023 1 72.94 11 GLN B CA 1
ATOM 1413 C C . GLN B 1 11 ? -6.133 4.617 8.672 1 72.94 11 GLN B C 1
ATOM 1415 O O . GLN B 1 11 ? -6.301 5.652 8.023 1 72.94 11 GLN B O 1
ATOM 1420 N N . THR B 1 12 ? -6.016 4.621 9.961 1 79.81 12 THR B N 1
ATOM 1421 C CA . THR B 1 12 ? -5.707 5.852 10.68 1 79.81 12 THR B CA 1
ATOM 1422 C C . THR B 1 12 ? -4.402 5.711 11.461 1 79.81 12 THR B C 1
ATOM 1424 O O . THR B 1 12 ? -4.164 4.688 12.102 1 79.81 12 THR B O 1
ATOM 1427 N N . PHE B 1 13 ? -3.564 6.762 11.32 1 80.88 13 PHE B N 1
ATOM 1428 C CA . PHE B 1 13 ? -2.361 6.906 12.133 1 80.88 13 PHE B CA 1
ATOM 1429 C C . PHE B 1 13 ? -2.479 8.109 13.062 1 80.88 13 PHE B C 1
ATOM 1431 O O . PHE B 1 13 ? -2.85 9.203 12.633 1 80.88 13 PHE B O 1
ATOM 1438 N N . THR B 1 14 ? -2.211 7.766 14.32 1 87.5 14 THR B N 1
ATOM 1439 C CA . THR B 1 14 ? -2.225 8.867 15.273 1 87.5 14 THR B CA 1
ATOM 1440 C C . THR B 1 14 ? -0.955 8.867 16.125 1 87.5 14 THR B C 1
ATOM 1442 O O . THR B 1 14 ? -0.487 7.812 16.547 1 87.5 14 THR B O 1
ATOM 1445 N N . THR B 1 15 ? -0.33 9.984 16.25 1 88.69 15 THR B N 1
ATOM 1446 C CA . THR B 1 15 ? 0.828 10.188 17.125 1 88.69 15 THR B CA 1
ATOM 1447 C C . THR B 1 15 ? 0.74 11.531 17.844 1 88.69 15 THR B C 1
ATOM 1449 O O . THR B 1 15 ? 0.05 12.445 17.375 1 88.69 15 THR B O 1
ATOM 1452 N N . SER B 1 16 ? 1.357 11.594 19.047 1 92.44 16 SER B N 1
ATOM 1453 C CA . SER B 1 16 ? 1.303 12.836 19.797 1 92.44 16 SER B CA 1
ATOM 1454 C C . SER B 1 16 ? 2.617 13.102 20.531 1 92.44 16 SER B C 1
ATOM 1456 O O . SER B 1 16 ? 3.443 12.195 20.672 1 92.44 16 SER B O 1
ATOM 1458 N N . ARG B 1 17 ? 2.82 14.352 20.844 1 91.06 17 ARG B N 1
ATOM 1459 C CA . ARG B 1 17 ? 3.969 14.805 21.609 1 91.06 17 ARG B CA 1
ATOM 1460 C C . ARG B 1 17 ? 3.551 15.844 22.656 1 91.06 17 ARG B C 1
ATOM 1462 O O . ARG B 1 17 ? 2.699 16.688 22.375 1 91.06 17 ARG B O 1
ATOM 1469 N N . LEU B 1 18 ? 4.133 15.68 23.891 1 90.69 18 LEU B N 1
ATOM 1470 C CA . LEU B 1 18 ? 3.973 16.688 24.938 1 90.69 18 LEU B CA 1
ATOM 1471 C C . LEU B 1 18 ? 5.074 17.734 24.844 1 90.69 18 LEU B C 1
ATOM 1473 O O . LEU B 1 18 ? 6.254 17.391 24.703 1 90.69 18 LEU B O 1
ATOM 1477 N N . MET B 1 19 ? 4.668 19 24.844 1 91.25 19 MET B N 1
ATOM 1478 C CA . MET B 1 19 ? 5.633 20.094 24.703 1 91.25 19 MET B CA 1
ATOM 1479 C C . MET B 1 19 ? 5.398 21.172 25.75 1 91.25 19 MET B C 1
ATOM 1481 O O . MET B 1 19 ? 4.301 21.281 26.297 1 91.25 19 MET B O 1
ATOM 1485 N N . SER B 1 20 ? 6.434 22.016 26 1 91.19 20 SER B N 1
ATOM 1486 C CA . SER B 1 20 ? 6.371 23.109 26.984 1 91.19 20 SER B CA 1
ATOM 1487 C C . SER B 1 20 ? 6.16 24.453 26.281 1 91.19 20 SER B C 1
ATOM 1489 O O . SER B 1 20 ? 6.844 25.422 26.609 1 91.19 20 SER B O 1
ATOM 1491 N N . PHE B 1 21 ? 5.312 24.469 25.312 1 92.56 21 PHE B N 1
ATOM 1492 C CA . PHE B 1 21 ? 4.965 25.703 24.594 1 92.56 21 PHE B CA 1
ATOM 1493 C C . PHE B 1 21 ? 3.477 26 24.719 1 92.56 21 PHE B C 1
ATOM 1495 O O . PHE B 1 21 ? 2.668 25.078 24.891 1 92.56 21 P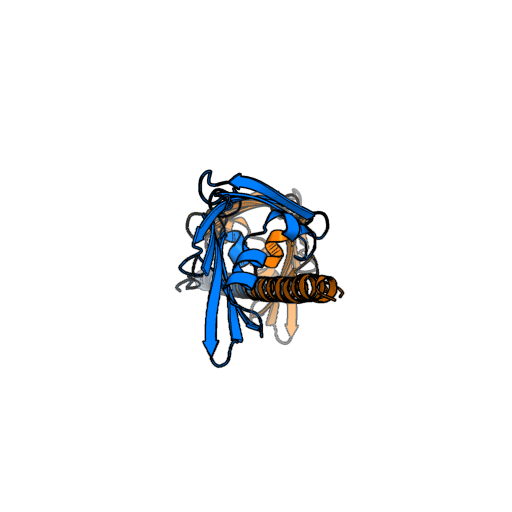HE B O 1
ATOM 1502 N N . PRO B 1 22 ? 3.182 27.297 24.688 1 92.06 22 PRO B N 1
ATOM 1503 C CA . PRO B 1 22 ? 1.758 27.641 24.719 1 92.06 22 PRO B CA 1
ATOM 1504 C C . PRO B 1 22 ? 0.98 27.047 23.547 1 92.06 22 PRO B C 1
ATOM 1506 O O . PRO B 1 22 ? 1.487 27 22.422 1 92.06 22 PRO B O 1
ATOM 1509 N N . PRO B 1 23 ? -0.248 26.625 23.797 1 94 23 PRO B N 1
ATOM 1510 C CA . PRO B 1 23 ? -1.055 25.984 22.75 1 94 23 PRO B CA 1
ATOM 1511 C C . PRO B 1 23 ? -1.253 26.891 21.531 1 94 23 PRO B C 1
ATOM 1513 O O . PRO B 1 23 ? -1.204 26.422 20.391 1 94 23 PRO B O 1
ATOM 1516 N N . LYS B 1 24 ? -1.472 28.156 21.734 1 93.75 24 LYS B N 1
ATOM 1517 C CA . LYS B 1 24 ? -1.703 29.078 20.625 1 93.75 24 LYS B CA 1
ATOM 1518 C C . LYS B 1 24 ? -0.464 29.203 19.75 1 93.75 24 LYS B C 1
ATOM 1520 O O . LYS B 1 24 ? -0.575 29.375 18.531 1 93.75 24 LYS B O 1
ATOM 1525 N N . PHE B 1 25 ? 0.673 29.188 20.391 1 94 25 PHE B N 1
ATOM 1526 C CA . PHE B 1 25 ? 1.922 29.203 19.641 1 94 25 PHE B CA 1
ATOM 1527 C C . PHE B 1 25 ? 2.039 27.969 18.766 1 94 25 PHE B C 1
ATOM 1529 O O . PHE B 1 25 ? 2.367 28.078 17.578 1 94 25 PHE B O 1
ATOM 1536 N N . LEU B 1 26 ? 1.708 26.812 19.312 1 94.81 26 LEU B N 1
ATOM 1537 C CA . LEU B 1 26 ? 1.786 25.578 18.562 1 94.81 26 LEU B CA 1
ATOM 1538 C C . LEU B 1 26 ? 0.792 25.578 17.406 1 94.81 26 LEU B C 1
ATOM 1540 O O . LEU B 1 26 ? 1.104 25.109 16.297 1 94.81 26 LEU B O 1
ATOM 1544 N N . PHE B 1 27 ? -0.386 26.109 17.656 1 96.69 27 PHE B N 1
ATOM 1545 C CA . PHE B 1 27 ? -1.376 26.266 16.609 1 96.69 27 PHE B CA 1
ATOM 1546 C C . PHE B 1 27 ? -0.815 27.094 15.453 1 96.69 27 PHE B C 1
ATOM 1548 O O . PHE B 1 27 ? -1.027 26.766 14.281 1 96.69 27 PHE B O 1
ATOM 1555 N N . SER B 1 28 ? -0.116 28.156 15.781 1 96.31 28 SER B N 1
ATOM 1556 C CA . SER B 1 28 ? 0.447 29.031 14.758 1 96.31 28 SER B CA 1
ATOM 1557 C C . SER B 1 28 ? 1.517 28.312 13.945 1 96.31 28 SER B C 1
ATOM 1559 O O . SER B 1 28 ? 1.665 28.562 12.75 1 96.31 28 SER B O 1
ATOM 1561 N N . VAL B 1 29 ? 2.26 27.469 14.57 1 95.75 29 VAL B N 1
ATOM 1562 C CA . VAL B 1 29 ? 3.273 26.688 13.867 1 95.75 29 VAL B CA 1
ATOM 1563 C C . VAL B 1 29 ? 2.6 25.703 12.906 1 95.75 29 VAL B C 1
ATOM 1565 O O . VAL B 1 29 ? 2.992 25.594 11.742 1 95.75 29 VAL B O 1
ATOM 1568 N N . VAL B 1 30 ? 1.551 25.016 13.336 1 97.06 30 VAL B N 1
ATOM 1569 C CA . VAL B 1 30 ? 0.843 24.016 12.555 1 97.06 30 VAL B CA 1
ATOM 1570 C C . VAL B 1 30 ? 0.139 24.672 11.375 1 97.06 30 VAL B C 1
ATOM 1572 O O . VAL B 1 30 ? 0.111 24.125 10.273 1 97.06 30 VAL B O 1
ATOM 1575 N N . SER B 1 31 ? -0.416 25.859 11.633 1 97.94 31 SER B N 1
ATOM 1576 C CA . SER B 1 31 ? -1.211 26.516 10.602 1 97.94 31 SER B CA 1
ATOM 1577 C C . SER B 1 31 ? -0.322 27.234 9.594 1 97.94 31 SER B C 1
ATOM 1579 O O . SER B 1 31 ? -0.802 27.719 8.562 1 97.94 31 SER B O 1
ATOM 1581 N N . ASP B 1 32 ? 0.942 27.344 9.875 1 97.31 32 ASP B N 1
ATOM 1582 C CA . ASP B 1 32 ? 1.885 27.984 8.953 1 97.31 32 ASP B CA 1
ATOM 1583 C C . ASP B 1 32 ? 2.355 27 7.887 1 97.31 32 ASP B C 1
ATOM 1585 O O . ASP B 1 32 ? 3.543 26.672 7.812 1 97.31 32 ASP B O 1
ATOM 1589 N N . ILE B 1 33 ? 1.495 26.641 7.008 1 98.12 33 ILE B N 1
ATOM 1590 C CA . ILE B 1 33 ? 1.673 25.562 6.043 1 98.12 33 ILE B CA 1
ATOM 1591 C C . ILE B 1 33 ? 2.764 25.938 5.043 1 98.12 33 ILE B C 1
ATOM 1593 O O . ILE B 1 33 ? 3.512 25.062 4.578 1 98.12 33 ILE B O 1
ATOM 1597 N N . ASP B 1 34 ? 2.988 27.188 4.781 1 98.06 34 ASP B N 1
ATOM 1598 C CA . ASP B 1 34 ? 3.992 27.656 3.828 1 98.06 34 ASP B CA 1
ATOM 1599 C C . ASP B 1 34 ? 5.395 27.219 4.258 1 98.06 34 ASP B C 1
ATOM 1601 O O . ASP B 1 34 ? 6.285 27.078 3.42 1 98.06 34 ASP B O 1
ATOM 1605 N N . THR B 1 35 ? 5.582 26.984 5.484 1 96.94 35 THR B N 1
ATOM 1606 C CA . THR B 1 35 ? 6.93 26.688 5.965 1 96.94 35 THR B CA 1
ATOM 1607 C C . THR B 1 35 ? 7.148 25.188 6.09 1 96.94 35 THR B C 1
ATOM 1609 O O . THR B 1 35 ? 8.242 24.75 6.453 1 96.94 35 THR B O 1
ATOM 1612 N N . TYR B 1 36 ? 6.168 24.422 5.781 1 97.25 36 TYR B N 1
ATOM 1613 C CA . TYR B 1 36 ? 6.281 22.984 5.973 1 97.25 36 TYR B CA 1
ATOM 1614 C C . TYR B 1 36 ? 7.477 22.422 5.211 1 97.25 36 TYR B C 1
ATOM 1616 O O . TYR B 1 36 ? 8.164 21.516 5.695 1 97.25 36 TYR B O 1
ATOM 1624 N N . LYS B 1 37 ? 7.73 22.891 4.059 1 96.5 37 LYS B N 1
ATOM 1625 C CA . LYS B 1 37 ? 8.836 22.422 3.229 1 96.5 37 LYS B CA 1
ATOM 1626 C C . LYS B 1 37 ? 10.164 22.562 3.957 1 96.5 37 LYS B C 1
ATOM 1628 O O . LYS B 1 37 ? 11.156 21.922 3.59 1 96.5 37 LYS B O 1
ATOM 1633 N N . GLU B 1 38 ? 10.188 23.344 5.059 1 94.31 38 GLU B N 1
ATOM 1634 C CA . GLU B 1 38 ? 11.422 23.594 5.781 1 94.31 38 GLU B CA 1
ATOM 1635 C C . GLU B 1 38 ? 11.688 22.531 6.836 1 94.31 38 GLU B C 1
ATOM 1637 O O . GLU B 1 38 ? 12.828 22.328 7.266 1 94.31 38 GLU B O 1
ATOM 1642 N N . PHE B 1 39 ? 10.664 21.844 7.234 1 92.44 39 PHE B N 1
ATOM 1643 C CA . PHE B 1 39 ? 10.922 21.016 8.398 1 92.44 39 PHE B CA 1
ATOM 1644 C C . PHE B 1 39 ? 10.164 19.688 8.305 1 92.44 39 PHE B C 1
ATOM 1646 O O . PHE B 1 39 ? 10.453 18.75 9.039 1 92.44 39 PHE B O 1
ATOM 1653 N N . VAL B 1 40 ? 9.148 19.531 7.438 1 92.25 40 VAL B N 1
ATOM 1654 C CA . VAL B 1 40 ? 8.43 18.266 7.281 1 92.25 40 VAL B CA 1
ATOM 1655 C C . VAL B 1 40 ? 9.219 17.328 6.371 1 92.25 40 VAL B C 1
ATOM 1657 O O . VAL B 1 40 ? 9.523 17.688 5.227 1 92.25 40 VAL B O 1
ATOM 1660 N N . PRO B 1 41 ? 9.406 16.156 6.809 1 87.06 41 PRO B N 1
ATOM 1661 C CA . PRO B 1 41 ? 10.172 15.219 5.977 1 87.06 41 PRO B CA 1
ATOM 1662 C C . PRO B 1 41 ? 9.484 14.898 4.652 1 87.06 41 PRO B C 1
ATOM 1664 O O . PRO B 1 41 ? 8.258 14.773 4.609 1 87.06 41 PRO B O 1
ATOM 1667 N N . PHE B 1 42 ? 10.273 14.898 3.586 1 81.06 42 PHE B N 1
ATOM 1668 C CA . PHE B 1 42 ? 9.875 14.5 2.238 1 81.06 42 PHE B CA 1
ATOM 1669 C C . PHE B 1 42 ? 9.008 15.578 1.593 1 81.06 42 PHE B C 1
ATOM 1671 O O . PHE B 1 42 ? 8.617 15.453 0.431 1 81.06 42 PHE B O 1
ATOM 1678 N N . CYS B 1 43 ? 8.68 16.578 2.424 1 92.25 43 CYS B N 1
ATOM 1679 C CA . CYS B 1 43 ? 7.934 17.688 1.834 1 92.25 43 CYS B CA 1
ATOM 1680 C C . CYS B 1 43 ? 8.836 18.531 0.945 1 92.25 43 CYS B C 1
ATOM 1682 O O . CYS B 1 43 ? 9.711 19.234 1.439 1 92.25 43 CYS B O 1
ATOM 1684 N N . GLN B 1 44 ? 8.656 18.484 -0.325 1 94.44 44 GLN B N 1
ATOM 1685 C CA . GLN B 1 44 ? 9.469 19.203 -1.295 1 94.44 44 GLN B CA 1
ATOM 1686 C C . GLN B 1 44 ? 8.984 20.641 -1.469 1 94.44 44 GLN B C 1
ATOM 1688 O O . GLN B 1 44 ? 9.773 21.531 -1.78 1 94.44 44 GLN B O 1
ATOM 1693 N N . ASP B 1 45 ? 7.723 20.797 -1.376 1 97.31 45 ASP B N 1
ATOM 1694 C CA . ASP B 1 45 ? 7.117 22.125 -1.505 1 97.31 45 ASP B CA 1
ATOM 1695 C C . ASP B 1 45 ? 5.828 22.219 -0.69 1 97.31 45 ASP B C 1
ATOM 1697 O O . ASP B 1 45 ? 5.156 21.219 -0.464 1 97.31 45 ASP B O 1
ATOM 1701 N N . SER B 1 46 ? 5.527 23.344 -0.177 1 98.12 46 SER B N 1
ATOM 1702 C CA . SER B 1 46 ? 4.309 23.656 0.562 1 98.12 46 SER B CA 1
ATOM 1703 C C . SER B 1 46 ? 3.852 25.078 0.284 1 98.12 46 SER B C 1
ATOM 1705 O O . SER B 1 46 ? 4.637 26.031 0.395 1 98.12 46 SER B O 1
ATOM 1707 N N . LYS B 1 47 ? 2.562 25.203 -0.114 1 98.44 47 LYS B N 1
ATOM 1708 C CA . LYS B 1 47 ? 2.045 26.516 -0.488 1 98.44 47 LYS B CA 1
ATOM 1709 C C . LYS B 1 47 ? 0.574 26.656 -0.106 1 98.44 47 LYS B C 1
ATOM 1711 O O . LYS B 1 47 ? -0.261 25.844 -0.526 1 98.44 47 LYS B O 1
ATOM 1716 N N . VAL B 1 48 ? 0.253 27.688 0.663 1 98.56 48 VAL B N 1
ATOM 1717 C CA . VAL B 1 48 ? -1.142 28.047 0.877 1 98.56 48 VAL B CA 1
ATOM 1718 C C . VAL B 1 48 ? -1.696 28.734 -0.374 1 98.56 48 VAL B C 1
ATOM 1720 O O . VAL B 1 48 ? -1.159 29.734 -0.828 1 98.56 48 VAL B O 1
ATOM 1723 N N . THR B 1 49 ? -2.705 28.219 -0.919 1 98.44 49 THR B N 1
ATOM 1724 C CA . THR B 1 49 ? -3.225 28.734 -2.182 1 98.44 49 THR B CA 1
ATOM 1725 C C . THR B 1 49 ? -4.359 29.719 -1.936 1 98.44 49 THR B C 1
ATOM 1727 O O . THR B 1 49 ? -4.602 30.609 -2.752 1 98.44 49 THR B O 1
ATOM 1730 N N . THR B 1 50 ? -5.152 29.484 -0.928 1 98.38 50 THR B N 1
ATOM 1731 C CA . THR B 1 50 ? -6.176 30.438 -0.536 1 98.38 50 THR B CA 1
ATOM 1732 C C . THR B 1 50 ? -6.215 30.609 0.981 1 98.38 50 THR B C 1
ATOM 1734 O O . THR B 1 50 ? -5.816 29.703 1.718 1 98.38 50 THR B O 1
ATOM 1737 N N . ARG B 1 51 ? -6.652 31.766 1.412 1 98.25 51 ARG B N 1
ATOM 1738 C CA . ARG B 1 51 ? -6.793 32.094 2.826 1 98.25 51 ARG B CA 1
ATOM 1739 C C . ARG B 1 51 ? -8.148 32.719 3.105 1 98.25 51 ARG B C 1
ATOM 1741 O O . ARG B 1 51 ? -8.758 33.344 2.217 1 98.25 51 ARG B O 1
ATOM 1748 N N . ASP B 1 52 ? -8.508 32.5 4.355 1 97.75 52 ASP B N 1
ATOM 1749 C CA . ASP B 1 52 ? -9.711 33.188 4.816 1 97.75 52 ASP B CA 1
ATOM 1750 C C . ASP B 1 52 ? -9.492 34.688 4.883 1 97.75 52 ASP B C 1
ATOM 1752 O O . ASP B 1 52 ? -8.492 35.156 5.43 1 97.75 52 ASP B O 1
ATOM 1756 N N . GLU B 1 53 ? -10.391 35.5 4.34 1 96.5 53 GLU B N 1
ATOM 1757 C CA . GLU B 1 53 ? -10.234 36.938 4.246 1 96.5 53 GLU B CA 1
ATOM 1758 C C . GLU B 1 53 ? -10.219 37.594 5.629 1 96.5 53 GLU B C 1
ATOM 1760 O O . GLU B 1 53 ? -9.523 38.594 5.852 1 96.5 53 GLU B O 1
ATOM 1765 N N . LYS B 1 54 ? -10.945 37.031 6.539 1 95.5 54 LYS B N 1
ATOM 1766 C CA . LYS B 1 54 ? -11.094 37.656 7.859 1 95.5 54 LYS B CA 1
ATOM 1767 C C . LYS B 1 54 ? -9.961 37.219 8.789 1 95.5 54 LYS B C 1
ATOM 1769 O O . LYS B 1 54 ? -9.328 38.062 9.43 1 95.5 54 LYS B O 1
ATOM 1774 N N . THR B 1 55 ? -9.625 35.906 8.789 1 95.25 55 THR B N 1
ATOM 1775 C CA . THR B 1 55 ? -8.688 35.375 9.766 1 95.25 55 THR B CA 1
ATOM 1776 C C . THR B 1 55 ? -7.293 35.25 9.156 1 95.25 55 THR B C 1
ATOM 1778 O O . THR B 1 55 ? -6.309 35.062 9.883 1 95.25 55 THR B O 1
ATOM 1781 N N . ASN B 1 56 ? -7.176 35.25 7.875 1 97.12 56 ASN B N 1
ATOM 1782 C CA . ASN B 1 56 ? -5.941 35.062 7.125 1 97.12 56 ASN B CA 1
ATOM 1783 C C . ASN B 1 56 ? -5.391 33.656 7.297 1 97.12 56 ASN B C 1
ATOM 1785 O O . ASN B 1 56 ? -4.219 33.406 7.012 1 97.12 56 ASN B O 1
ATOM 1789 N N . LEU B 1 57 ? -6.234 32.781 7.781 1 98.12 57 LEU B N 1
ATOM 1790 C CA . LEU B 1 57 ? -5.836 31.375 7.934 1 98.12 57 LEU B CA 1
ATOM 1791 C C . LEU B 1 57 ? -6.027 30.609 6.629 1 98.12 57 LEU B C 1
ATOM 1793 O O . LEU B 1 57 ? -6.898 30.953 5.824 1 98.12 57 LEU B O 1
ATOM 1797 N N . PRO B 1 58 ? -5.219 29.641 6.457 1 98.44 58 PRO B N 1
ATOM 1798 C CA . PRO B 1 58 ? -5.312 28.875 5.215 1 98.44 58 PRO B CA 1
ATOM 1799 C C . PRO B 1 58 ? -6.672 28.188 5.043 1 98.44 58 PRO B C 1
ATOM 1801 O O . PRO B 1 58 ? -7.242 27.688 6.016 1 98.44 58 PRO B O 1
ATOM 1804 N N . THR B 1 59 ? -7.156 28.203 3.744 1 98.44 59 THR B N 1
ATOM 1805 C CA . THR B 1 59 ? -8.375 27.469 3.416 1 98.44 59 THR B CA 1
ATOM 1806 C C . THR B 1 59 ? -8.094 26.391 2.375 1 98.44 59 THR B C 1
ATOM 1808 O O . THR B 1 59 ? -8.844 25.422 2.264 1 98.44 59 THR B O 1
ATOM 1811 N N . THR B 1 60 ? -7.039 26.625 1.552 1 98.5 60 THR B N 1
ATOM 1812 C CA . THR B 1 60 ? -6.512 25.578 0.668 1 98.5 60 THR B CA 1
ATOM 1813 C C . THR B 1 60 ? -4.984 25.641 0.612 1 98.5 60 THR B C 1
ATOM 1815 O O . THR B 1 60 ? -4.391 26.688 0.886 1 98.5 60 THR B O 1
ATOM 1818 N N . ALA B 1 61 ? -4.391 24.516 0.416 1 98.44 61 ALA B N 1
ATOM 1819 C CA . ALA B 1 61 ? -2.934 24.453 0.326 1 98.44 61 ALA B CA 1
ATOM 1820 C C . ALA B 1 61 ? -2.482 23.266 -0.519 1 98.44 61 ALA B C 1
ATOM 1822 O O . ALA B 1 61 ? -3.189 22.266 -0.614 1 98.44 61 ALA B O 1
ATOM 1823 N N . ASP B 1 62 ? -1.389 23.453 -1.182 1 97.62 62 ASP B N 1
ATOM 1824 C CA . ASP B 1 62 ? -0.714 22.391 -1.929 1 97.62 62 ASP B CA 1
ATOM 1825 C C . ASP B 1 62 ? 0.542 21.922 -1.199 1 97.62 62 ASP B C 1
ATOM 1827 O O . ASP B 1 62 ? 1.392 22.734 -0.826 1 97.62 62 ASP B O 1
ATOM 1831 N N . LEU B 1 63 ? 0.593 20.625 -0.916 1 96.56 63 LEU B N 1
ATOM 1832 C CA . LEU B 1 63 ? 1.826 20 -0.447 1 96.56 63 LEU B CA 1
ATOM 1833 C C . LEU B 1 63 ? 2.396 19.062 -1.504 1 96.56 63 LEU B C 1
ATOM 1835 O O . LEU B 1 63 ? 1.666 18.25 -2.082 1 96.56 63 LEU B O 1
ATOM 1839 N N . THR B 1 64 ? 3.676 19.25 -1.808 1 94.69 64 THR B N 1
ATOM 1840 C CA . THR B 1 64 ? 4.371 18.328 -2.699 1 94.69 64 THR B CA 1
ATOM 1841 C C . THR B 1 64 ? 5.305 17.406 -1.91 1 94.69 64 THR B C 1
ATOM 1843 O O . THR B 1 64 ? 6.258 17.875 -1.284 1 94.69 64 THR B O 1
ATOM 1846 N N . ILE B 1 65 ? 4.926 16.094 -1.97 1 87.38 65 ILE B N 1
ATOM 1847 C CA . ILE B 1 65 ? 5.703 15.102 -1.246 1 87.38 65 ILE B CA 1
ATOM 1848 C C . ILE B 1 65 ? 6.539 14.289 -2.23 1 87.38 65 ILE B C 1
ATOM 1850 O O . ILE B 1 65 ? 6.039 13.844 -3.268 1 87.38 65 ILE B O 1
ATOM 1854 N N . GLY B 1 66 ? 7.832 14.211 -1.892 1 80.81 66 GLY B N 1
ATOM 1855 C CA . GLY B 1 66 ? 8.734 13.477 -2.76 1 80.81 66 GLY B CA 1
ATOM 1856 C C . GLY B 1 66 ? 9.641 12.516 -2.008 1 80.81 66 GLY B C 1
ATOM 1857 O O . GLY B 1 66 ? 10.086 12.82 -0.899 1 80.81 66 GLY B O 1
ATOM 1858 N N . PHE B 1 67 ? 9.773 11.297 -2.648 1 66.81 67 PHE B N 1
ATOM 1859 C CA . PHE B 1 67 ? 10.695 10.305 -2.109 1 66.81 67 PHE B CA 1
ATOM 1860 C C . PHE B 1 67 ? 11.156 9.344 -3.199 1 66.81 67 PHE B C 1
ATOM 1862 O O . PHE B 1 67 ? 10.352 8.891 -4.02 1 66.81 67 PHE B O 1
ATOM 1869 N N . ARG B 1 68 ? 12.398 9.102 -3.207 1 66 68 ARG B N 1
ATOM 1870 C CA . ARG B 1 68 ? 13 8.094 -4.07 1 66 68 ARG B CA 1
ATOM 1871 C C . ARG B 1 68 ? 12.586 8.289 -5.523 1 66 68 ARG B C 1
ATOM 1873 O O . ARG B 1 68 ? 12.156 7.344 -6.184 1 66 68 ARG B O 1
ATOM 1880 N N . GLY B 1 69 ? 12.562 9.484 -5.941 1 67.88 69 GLY B N 1
ATOM 1881 C CA . GLY B 1 69 ? 12.266 9.797 -7.328 1 67.88 69 GLY B CA 1
ATOM 1882 C C . GLY B 1 69 ? 10.789 10.039 -7.582 1 67.88 69 GLY B C 1
ATOM 1883 O O . GLY B 1 69 ? 10.391 10.32 -8.711 1 67.88 69 GLY B O 1
ATOM 1884 N N . PHE B 1 70 ? 10 9.82 -6.691 1 72.19 70 PHE B N 1
ATOM 1885 C CA . PHE B 1 70 ? 8.578 10.102 -6.793 1 72.19 70 PHE B CA 1
ATOM 1886 C C . PHE B 1 70 ? 8.25 11.477 -6.207 1 72.19 70 PHE B C 1
ATOM 1888 O O . PHE B 1 70 ? 8.922 11.938 -5.285 1 72.19 70 PHE B O 1
ATOM 1895 N N . SER B 1 71 ? 7.344 12.07 -6.898 1 84.31 71 SER B N 1
ATOM 1896 C CA . SER B 1 71 ? 6.848 13.352 -6.414 1 84.31 71 SER B CA 1
ATOM 1897 C C . SER B 1 71 ? 5.355 13.508 -6.68 1 84.31 71 SER B C 1
ATOM 1899 O O . SER B 1 71 ? 4.887 13.258 -7.793 1 84.31 71 SER B O 1
ATOM 1901 N N . GLU B 1 72 ? 4.602 13.742 -5.598 1 86.69 72 GLU B N 1
ATOM 1902 C CA . GLU B 1 72 ? 3.158 13.914 -5.703 1 86.69 72 GLU B CA 1
ATOM 1903 C C . GLU B 1 72 ? 2.697 15.172 -4.973 1 86.69 72 GLU B C 1
ATOM 1905 O O . GLU B 1 72 ? 3.193 15.484 -3.891 1 86.69 72 GLU B O 1
ATOM 1910 N N . THR B 1 73 ? 1.802 15.906 -5.641 1 93.81 73 THR B N 1
ATOM 1911 C CA . THR B 1 73 ? 1.237 17.094 -5.027 1 93.81 73 THR B CA 1
ATOM 1912 C C . THR B 1 73 ? -0.188 16.844 -4.547 1 93.81 73 THR B C 1
ATOM 1914 O O . THR B 1 73 ? -1.015 16.312 -5.297 1 93.81 73 THR B O 1
ATOM 1917 N N . PHE B 1 74 ? -0.452 17.219 -3.334 1 93.75 74 PHE B N 1
ATOM 1918 C CA . PHE B 1 74 ? -1.77 17.094 -2.723 1 93.75 74 PHE B CA 1
ATOM 1919 C C . PHE B 1 74 ? -2.406 18.453 -2.521 1 93.75 74 PHE B C 1
ATOM 1921 O O . PHE B 1 74 ? -1.915 19.266 -1.73 1 93.75 74 PHE B O 1
ATOM 1928 N N . ASP B 1 75 ? -3.389 18.688 -3.273 1 96.75 75 ASP B N 1
ATOM 1929 C CA . ASP B 1 75 ? -4.215 19.875 -3.02 1 96.75 75 ASP B CA 1
ATOM 1930 C C . ASP B 1 75 ? -5.254 19.578 -1.936 1 96.75 75 ASP B C 1
ATOM 1932 O O . ASP B 1 75 ? -6.02 18.625 -2.039 1 96.75 75 ASP B O 1
ATOM 1936 N N . SER B 1 76 ? -5.285 20.344 -0.905 1 97.88 76 SER B N 1
ATOM 1937 C CA . SER B 1 76 ? -6.129 20.031 0.243 1 97.88 76 SER B CA 1
ATOM 1938 C C . SER B 1 76 ? -7 21.219 0.632 1 97.88 76 SER B C 1
ATOM 1940 O O . SER B 1 76 ? -6.582 22.375 0.491 1 97.88 76 SER B O 1
ATOM 1942 N N . LYS B 1 77 ? -8.25 20.984 1.01 1 98.38 77 LYS B N 1
ATOM 1943 C CA . LYS B 1 77 ? -9.031 21.938 1.772 1 98.38 77 LYS B CA 1
ATOM 1944 C C . LYS B 1 77 ? -8.602 21.969 3.236 1 98.38 77 LYS B C 1
ATOM 1946 O O . LYS B 1 77 ? -8.484 20.922 3.873 1 98.38 77 LYS B O 1
ATOM 1951 N N . VAL B 1 78 ? -8.367 23.172 3.73 1 98.44 78 VAL B N 1
ATOM 1952 C CA . VAL B 1 78 ? -7.848 23.312 5.086 1 98.44 78 VAL B CA 1
ATOM 1953 C C . VAL B 1 78 ? -8.867 24.047 5.957 1 98.44 78 VAL B C 1
ATOM 1955 O O . VAL B 1 78 ? -9.422 25.062 5.551 1 98.44 78 VAL B O 1
ATOM 1958 N N . GLN B 1 79 ? -9.172 23.5 7.102 1 98.31 79 GLN B N 1
ATOM 1959 C CA . GLN B 1 79 ? -10.016 24.141 8.109 1 98.31 79 GLN B CA 1
ATOM 1960 C C . GLN B 1 79 ? -9.234 24.375 9.398 1 98.31 79 GLN B C 1
ATOM 1962 O O . GLN B 1 79 ? -8.852 23.422 10.086 1 98.31 79 GLN B O 1
ATOM 1967 N N . CYS B 1 80 ? -9.031 25.594 9.648 1 98.19 80 CYS B N 1
ATOM 1968 C CA . CYS B 1 80 ? -8.359 25.984 10.875 1 98.19 80 CYS B CA 1
ATOM 1969 C C . CYS B 1 80 ? -9.352 26.516 11.906 1 98.19 80 CYS B C 1
ATOM 1971 O O . CYS B 1 80 ? -10.188 27.359 11.586 1 98.19 80 CYS B O 1
ATOM 1973 N N . ASN B 1 81 ? -9.305 26 13.102 1 97.75 81 ASN B N 1
ATOM 1974 C CA . ASN B 1 81 ? -10.117 26.484 14.211 1 97.75 81 ASN B CA 1
ATOM 1975 C C . ASN B 1 81 ? -9.258 26.984 15.367 1 97.75 81 ASN B C 1
ATOM 1977 O O . ASN B 1 81 ? -8.828 26.188 16.219 1 97.75 81 ASN B O 1
ATOM 1981 N N . PRO B 1 82 ? -9.07 28.266 15.414 1 95.94 82 PRO B N 1
ATOM 1982 C CA . PRO B 1 82 ? -8.188 28.812 16.453 1 95.94 82 PRO B CA 1
ATOM 1983 C C . PRO B 1 82 ? -8.758 28.641 17.859 1 95.94 82 PRO B C 1
ATOM 1985 O O . PRO B 1 82 ? -8.008 28.688 18.844 1 95.94 82 PRO B O 1
ATOM 1988 N N . GLU B 1 83 ? -10.086 28.547 18.016 1 95.75 83 GLU B N 1
ATOM 1989 C CA . GLU B 1 83 ? -10.703 28.344 19.328 1 95.75 83 GLU B CA 1
ATOM 1990 C C . GLU B 1 83 ? -10.484 26.922 19.844 1 95.75 83 GLU B C 1
ATOM 1992 O O . GLU B 1 83 ? -10.133 26.734 21.016 1 95.75 83 GLU B O 1
ATOM 1997 N N . LYS B 1 84 ? -10.656 25.969 18.969 1 96.31 84 LYS B N 1
ATOM 1998 C CA . LYS B 1 84 ? -10.484 24.562 19.344 1 96.31 84 LYS B CA 1
ATOM 1999 C C . LYS B 1 84 ? -9.047 24.109 19.125 1 96.31 84 LYS B C 1
ATOM 2001 O O . LYS B 1 84 ? -8.68 23 19.516 1 96.31 84 LYS B O 1
ATOM 2006 N N . LEU B 1 85 ? -8.211 24.891 18.547 1 97.19 85 LEU B N 1
ATOM 2007 C CA . LEU B 1 85 ? -6.801 24.641 18.266 1 97.19 85 LEU B CA 1
ATOM 2008 C C . LEU B 1 85 ? -6.645 23.375 17.422 1 97.19 85 LEU B C 1
ATOM 2010 O O . LEU B 1 85 ? -5.879 22.484 17.766 1 97.19 85 LEU B O 1
ATOM 2014 N N . THR B 1 86 ? -7.391 23.391 16.328 1 97.88 86 THR B N 1
ATOM 2015 C CA . THR B 1 86 ? -7.355 22.266 15.383 1 97.88 86 THR B CA 1
ATOM 2016 C C . THR B 1 86 ? -7.074 22.766 13.969 1 97.88 86 THR B C 1
ATOM 2018 O O . THR B 1 86 ? -7.48 23.875 13.594 1 97.88 86 THR B O 1
ATOM 2021 N N . VAL B 1 87 ? -6.336 22 13.219 1 98.12 87 VAL B N 1
ATOM 2022 C CA . VAL B 1 87 ? -6.125 22.172 11.781 1 98.12 87 VAL B CA 1
ATOM 2023 C C . VAL B 1 87 ? -6.445 20.875 11.047 1 98.12 87 VAL B C 1
ATOM 2025 O O . VAL B 1 87 ? -5.824 19.844 11.305 1 98.12 87 VAL B O 1
ATOM 2028 N N . LEU B 1 88 ? -7.426 20.891 10.195 1 98.19 88 LEU B N 1
ATOM 2029 C CA . LEU B 1 88 ? -7.844 19.734 9.406 1 98.19 88 LEU B CA 1
ATOM 2030 C C . LEU B 1 88 ? -7.535 19.953 7.93 1 98.19 88 LEU B C 1
ATOM 2032 O O . LEU B 1 88 ? -7.832 21.016 7.375 1 98.19 88 LEU B O 1
ATOM 2036 N N . ALA B 1 89 ? -6.867 19.047 7.355 1 98.06 89 ALA B N 1
ATOM 2037 C CA . ALA B 1 89 ? -6.629 19.062 5.914 1 98.06 89 ALA B CA 1
ATOM 2038 C C . ALA B 1 89 ? -7.32 17.875 5.238 1 98.06 89 ALA B C 1
ATOM 2040 O O . ALA B 1 89 ? -7.172 16.734 5.668 1 98.06 89 ALA B O 1
ATOM 2041 N N . ASP B 1 90 ? -8.086 18.172 4.199 1 97.75 90 ASP B N 1
ATOM 2042 C CA . ASP B 1 90 ? -8.82 17.172 3.432 1 97.75 90 ASP B CA 1
ATOM 2043 C C . ASP B 1 90 ? -8.305 17.094 1.993 1 97.75 90 ASP B C 1
ATOM 2045 O O . ASP B 1 90 ? -8.516 18.031 1.211 1 97.75 90 ASP B O 1
ATOM 2049 N N . ALA B 1 91 ? -7.641 16 1.704 1 96.19 91 ALA B N 1
ATOM 2050 C CA . ALA B 1 91 ? -7.133 15.789 0.353 1 96.19 91 ALA B CA 1
ATOM 2051 C C . ALA B 1 91 ? -7.812 14.586 -0.301 1 96.19 91 ALA B C 1
ATOM 2053 O O . ALA B 1 91 ? -7.215 13.898 -1.132 1 96.19 91 ALA B O 1
ATOM 2054 N N . SER B 1 92 ? -9.023 14.352 0.012 1 93.06 92 SER B N 1
ATOM 2055 C CA . SER B 1 92 ? -9.758 13.172 -0.415 1 93.06 92 SER B CA 1
ATOM 2056 C C . SER B 1 92 ? -10.047 13.203 -1.912 1 93.06 92 SER B C 1
ATOM 2058 O O . SER B 1 92 ? -10.391 12.18 -2.508 1 93.06 92 SER B O 1
ATOM 2060 N N . HIS B 1 93 ? -9.906 14.328 -2.529 1 91.31 93 HIS B N 1
ATOM 2061 C CA . HIS B 1 93 ? -10.195 14.422 -3.957 1 91.31 93 HIS B CA 1
ATOM 2062 C C . HIS B 1 93 ? -9 13.984 -4.793 1 91.31 93 HIS B C 1
ATOM 2064 O O . HIS B 1 93 ? -9.078 13.945 -6.023 1 91.31 93 HIS B O 1
ATOM 2070 N N . HIS B 1 94 ? -7.906 13.664 -4.141 1 88.12 94 HIS B N 1
ATOM 2071 C CA . HIS B 1 94 ? -6.742 13.172 -4.867 1 88.12 94 HIS B CA 1
ATOM 2072 C C . HIS B 1 94 ? -7.023 11.812 -5.504 1 88.12 94 HIS B C 1
ATOM 2074 O O . HIS B 1 94 ? -7.691 10.969 -4.898 1 88.12 94 HIS B O 1
ATOM 2080 N N . LYS B 1 95 ? -6.492 11.57 -6.609 1 83.06 95 LYS B N 1
ATOM 2081 C CA . LYS B 1 95 ? -6.812 10.406 -7.438 1 83.06 95 LYS B CA 1
ATOM 2082 C C . LYS B 1 95 ? -6.383 9.109 -6.758 1 83.06 95 LYS B C 1
ATOM 2084 O O . LYS B 1 95 ? -6.957 8.047 -7.016 1 83.06 95 LYS B O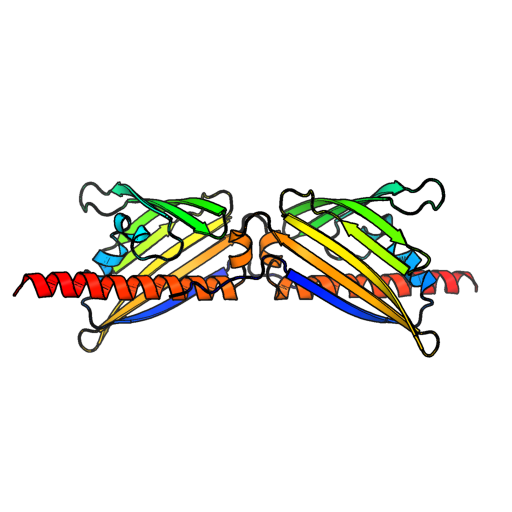 1
ATOM 2089 N N . LEU B 1 96 ? -5.465 9.234 -5.871 1 78.62 96 LEU B N 1
ATOM 2090 C CA . LEU B 1 96 ? -4.891 8.039 -5.273 1 78.62 96 LEU B CA 1
ATOM 2091 C C . LEU B 1 96 ? -5.707 7.586 -4.062 1 78.62 96 LEU B C 1
ATOM 2093 O O . LEU B 1 96 ? -5.574 6.449 -3.609 1 78.62 96 LEU B O 1
ATOM 2097 N N . PHE B 1 97 ? -6.539 8.461 -3.57 1 83.44 97 PHE B N 1
ATOM 2098 C CA . PHE B 1 97 ? -7.188 8.18 -2.297 1 83.44 97 PHE B CA 1
ATOM 2099 C C . PHE B 1 97 ? -8.703 8.344 -2.414 1 83.44 97 PHE B C 1
ATOM 2101 O O . PHE B 1 97 ? -9.18 9.242 -3.105 1 83.44 97 PHE B O 1
ATOM 2108 N N . SER B 1 98 ? -9.406 7.355 -1.778 1 82.25 98 SER B N 1
ATOM 2109 C CA . SER B 1 98 ? -10.836 7.57 -1.577 1 82.25 98 SER B CA 1
ATOM 2110 C C . SER B 1 98 ? -11.086 8.547 -0.433 1 82.25 98 SER B C 1
ATOM 2112 O O . SER B 1 98 ? -12.094 9.258 -0.432 1 82.25 98 SER B O 1
ATOM 2114 N N . TYR B 1 99 ? -10.211 8.453 0.457 1 87.88 99 TYR B N 1
ATOM 2115 C CA . TYR B 1 99 ? -10.281 9.281 1.658 1 87.88 99 TYR B CA 1
ATOM 2116 C C . TYR B 1 99 ? -8.883 9.609 2.172 1 87.88 99 TYR B C 1
ATOM 2118 O O . TYR B 1 99 ? -8.039 8.719 2.312 1 87.88 99 TYR B O 1
ATOM 2126 N N . LEU B 1 100 ? -8.609 10.82 2.307 1 90.88 100 LEU B N 1
ATOM 2127 C CA . LEU B 1 100 ? -7.363 11.266 2.92 1 90.88 100 LEU B CA 1
ATOM 2128 C C . LEU B 1 100 ? -7.578 12.539 3.73 1 90.88 100 LEU B C 1
ATOM 2130 O O . LEU B 1 100 ? -7.762 13.617 3.16 1 90.88 100 LEU B O 1
ATOM 2134 N N . LYS B 1 101 ? -7.496 12.406 5.051 1 94.5 101 LYS B N 1
ATOM 2135 C CA . LYS B 1 101 ? -7.668 13.547 5.949 1 94.5 101 LYS B CA 1
ATOM 2136 C C . LYS B 1 101 ? -6.609 13.539 7.047 1 94.5 101 LYS B C 1
ATOM 2138 O O . LYS B 1 101 ? -6.266 12.484 7.582 1 94.5 101 LYS B O 1
ATOM 2143 N N . THR B 1 102 ? -6.133 14.664 7.285 1 95.31 102 THR B N 1
ATOM 2144 C CA . THR B 1 102 ? -5.168 14.867 8.359 1 95.31 102 THR B CA 1
ATOM 2145 C C . THR B 1 102 ? -5.695 15.875 9.375 1 95.31 102 THR B C 1
ATOM 2147 O O . THR B 1 102 ? -6.285 16.891 9 1 95.31 102 THR B O 1
ATOM 2150 N N . GLN B 1 103 ? -5.496 15.562 10.656 1 96.62 103 GLN B N 1
ATOM 2151 C CA . GLN B 1 103 ? -5.926 16.484 11.695 1 96.62 103 GLN B CA 1
ATOM 2152 C C . GLN B 1 103 ? -4.816 16.719 12.727 1 96.62 103 GLN B C 1
ATOM 2154 O O . GLN B 1 103 ? -4.242 15.758 13.242 1 96.62 103 GLN B O 1
ATOM 2159 N N . TRP B 1 104 ? -4.543 17.938 12.898 1 97.5 104 TRP B N 1
ATOM 2160 C CA . TRP B 1 104 ? -3.748 18.359 14.047 1 97.5 104 TRP B CA 1
ATOM 2161 C C . TRP B 1 104 ? -4.645 18.859 15.172 1 97.5 104 TRP B C 1
ATOM 2163 O O . TRP B 1 104 ? -5.586 19.625 14.938 1 97.5 104 TRP B O 1
ATOM 2173 N N . GLN B 1 105 ? -4.379 18.438 16.344 1 96.44 105 GLN B N 1
ATOM 2174 C CA . GLN B 1 105 ? -5.086 18.906 17.531 1 96.44 105 GLN B CA 1
ATOM 2175 C C . GLN B 1 105 ? -4.113 19.25 18.656 1 96.44 105 GLN B C 1
ATOM 2177 O O . GLN B 1 105 ? -3.227 18.453 18.984 1 96.44 105 GLN B O 1
ATOM 2182 N N . ILE B 1 106 ? -4.262 20.422 19.141 1 96.12 106 ILE B N 1
ATOM 2183 C CA . ILE B 1 106 ? -3.447 20.859 20.266 1 96.12 106 ILE B CA 1
ATOM 2184 C C . ILE B 1 106 ? -4.297 20.875 21.547 1 96.12 106 ILE B C 1
ATOM 2186 O O . ILE B 1 106 ? -5.367 21.5 21.562 1 96.12 106 ILE B O 1
ATOM 2190 N N . HIS B 1 107 ? -3.855 20.156 22.469 1 93.19 107 HIS B N 1
ATOM 2191 C CA . HIS B 1 107 ? -4.527 20.094 23.766 1 93.19 107 HIS B CA 1
ATOM 2192 C C . HIS B 1 107 ? -3.73 20.844 24.828 1 93.19 107 HIS B C 1
ATOM 2194 O O . HIS B 1 107 ? -2.514 20.672 24.938 1 93.19 107 HIS B O 1
ATOM 2200 N N . GLU B 1 108 ? -4.473 21.656 25.484 1 91.5 108 GLU B N 1
ATOM 2201 C CA . GLU B 1 108 ? -3.84 22.234 26.672 1 91.5 108 GLU B CA 1
ATOM 2202 C C . GLU B 1 108 ? -3.658 21.188 27.766 1 91.5 108 GLU B C 1
ATOM 2204 O O . GLU B 1 108 ? -4.547 20.359 28 1 91.5 108 GLU B O 1
ATOM 2209 N N . SER B 1 109 ? -2.508 21.125 28.109 1 83.06 109 SER B N 1
ATOM 2210 C CA . SER B 1 109 ? -2.221 20.219 29.219 1 83.06 109 SER B CA 1
ATOM 2211 C C . SER B 1 109 ? -1.885 20.984 30.5 1 83.06 109 SER B C 1
ATOM 2213 O O . SER B 1 109 ? -1.842 22.203 30.484 1 83.06 109 SER B O 1
ATOM 2215 N N . SER B 1 110 ? -1.761 20.266 31.641 1 78.56 110 SER B N 1
ATOM 2216 C CA . SER B 1 110 ? -1.443 20.875 32.906 1 78.56 110 SER B CA 1
ATOM 2217 C C . SER B 1 110 ? -0.075 21.547 32.875 1 78.56 110 SER B C 1
ATOM 2219 O O . SER B 1 110 ? 0.766 21.219 32.062 1 78.56 110 SER B O 1
ATOM 2221 N N . ASN B 1 111 ? 0.191 22.547 33.781 1 78.94 111 ASN B N 1
ATOM 2222 C CA . ASN B 1 111 ? 1.472 23.188 34.062 1 78.94 111 ASN B CA 1
ATOM 2223 C C . ASN B 1 111 ? 2.047 23.859 32.812 1 78.94 111 ASN B C 1
ATOM 2225 O O . ASN B 1 111 ? 3.24 23.75 32.531 1 78.94 111 ASN B O 1
ATOM 2229 N N . ASN B 1 112 ? 1.249 24.406 32 1 78.69 112 ASN B N 1
ATOM 2230 C CA . ASN B 1 112 ? 1.671 25.188 30.844 1 78.69 112 ASN B CA 1
ATOM 2231 C C . ASN B 1 112 ? 2.25 24.297 29.75 1 78.69 112 ASN B C 1
ATOM 2233 O O . ASN B 1 112 ? 3.174 24.703 29.047 1 78.69 112 ASN B O 1
ATOM 2237 N N . ARG B 1 113 ? 1.852 23.078 29.844 1 86.75 113 ARG B N 1
ATOM 2238 C CA . ARG B 1 113 ? 2.264 22.172 28.781 1 86.75 113 ARG B CA 1
ATOM 2239 C C . ARG B 1 113 ? 1.141 21.953 27.781 1 86.75 113 ARG B C 1
ATOM 2241 O O . ARG B 1 113 ? -0.024 22.234 28.078 1 86.75 113 ARG B O 1
ATOM 2248 N N . SER B 1 114 ? 1.568 21.625 26.594 1 93.44 114 SER B N 1
ATOM 2249 C CA . SER B 1 114 ? 0.613 21.344 25.516 1 93.44 114 SER B CA 1
ATOM 2250 C C . SER B 1 114 ? 0.917 20.016 24.828 1 93.44 114 SER B C 1
ATOM 2252 O O . SER B 1 114 ? 2.084 19.656 24.641 1 93.44 114 SER B O 1
ATOM 2254 N N . ARG B 1 115 ? -0.179 19.328 24.562 1 92.44 115 ARG B N 1
ATOM 2255 C CA . ARG B 1 115 ? -0.053 18.109 23.781 1 92.44 115 ARG B CA 1
ATOM 2256 C C . ARG B 1 115 ? -0.481 18.344 22.328 1 92.44 115 ARG B C 1
ATOM 2258 O O . ARG B 1 115 ? -1.583 18.844 22.078 1 92.44 115 ARG B O 1
ATOM 2265 N N . VAL B 1 116 ? 0.432 18.109 21.438 1 94.75 116 VAL B N 1
ATOM 2266 C CA . VAL B 1 116 ? 0.125 18.219 20.016 1 94.75 116 VAL B CA 1
ATOM 2267 C C . VAL B 1 116 ? -0.107 16.812 19.438 1 94.75 116 VAL B C 1
ATOM 2269 O O . VAL B 1 116 ? 0.705 15.914 19.641 1 94.75 116 VAL B O 1
ATOM 2272 N N . GLU B 1 117 ? -1.195 16.625 18.797 1 94.38 117 GLU B N 1
ATOM 2273 C CA . GLU B 1 117 ? -1.596 15.344 18.234 1 94.38 117 GLU B CA 1
ATOM 2274 C C . GLU B 1 117 ? -1.803 15.438 16.734 1 94.38 117 GLU B C 1
ATOM 2276 O O . GLU B 1 117 ? -2.434 16.375 16.25 1 94.38 117 GLU B O 1
ATOM 2281 N N . LEU B 1 118 ? -1.205 14.5 16.062 1 94.56 118 LEU B N 1
ATOM 2282 C CA . LEU B 1 118 ? -1.387 14.352 14.617 1 94.56 118 LEU B CA 1
ATOM 2283 C C . LEU B 1 118 ? -2.121 13.055 14.297 1 94.56 118 LEU B C 1
ATOM 2285 O O . LEU B 1 118 ? -1.718 11.984 14.742 1 94.56 118 LEU B O 1
ATOM 2289 N N . SER B 1 119 ? -3.199 13.156 13.531 1 92.38 119 SER B N 1
ATOM 2290 C CA . SER B 1 119 ? -3.939 12 13.031 1 92.38 119 SER B CA 1
ATOM 2291 C C . SER B 1 119 ? -4.055 12.031 11.516 1 92.38 119 SER B C 1
ATOM 2293 O O . SER B 1 119 ? -4.43 13.055 10.938 1 92.38 119 SER B O 1
ATOM 2295 N N . VAL B 1 120 ? -3.705 10.945 10.875 1 90.19 120 VAL B N 1
ATOM 2296 C CA . VAL B 1 120 ? -3.846 10.781 9.43 1 90.19 120 VAL B CA 1
ATOM 2297 C C . VAL B 1 120 ? -4.75 9.586 9.141 1 90.19 120 VAL B C 1
ATOM 2299 O O . VAL B 1 120 ? -4.488 8.469 9.594 1 90.19 120 VAL B O 1
ATOM 2302 N N . ALA B 1 121 ? -5.812 9.859 8.453 1 86.88 121 ALA B N 1
ATOM 2303 C CA . ALA B 1 121 ? -6.742 8.812 8.031 1 86.88 121 ALA B CA 1
ATOM 2304 C C . ALA B 1 121 ? -6.82 8.734 6.508 1 86.88 121 ALA B C 1
ATOM 2306 O O . ALA B 1 121 ? -6.949 9.758 5.832 1 86.88 121 ALA B O 1
ATOM 2307 N N . TYR B 1 122 ? -6.715 7.523 5.992 1 85.56 122 TYR B N 1
ATOM 2308 C CA . TYR B 1 122 ? -6.719 7.418 4.539 1 85.56 122 TYR B CA 1
ATOM 2309 C C . TYR B 1 122 ? -7.336 6.098 4.09 1 85.56 122 TYR B C 1
ATOM 2311 O O . TYR B 1 122 ? -7.434 5.156 4.875 1 85.56 122 TYR B O 1
ATOM 2319 N N . GLU B 1 123 ? -7.824 6.156 2.975 1 79.81 123 GLU B N 1
ATOM 2320 C CA . GLU B 1 123 ? -8.273 5 2.207 1 79.81 123 GLU B CA 1
ATOM 2321 C C . GLU B 1 123 ? -7.859 5.113 0.743 1 79.81 123 GLU B C 1
ATOM 2323 O O . GLU B 1 123 ? -8.18 6.098 0.075 1 79.81 123 GLU B O 1
ATOM 2328 N N . PHE B 1 124 ? -7.207 4.094 0.33 1 77.19 124 PHE B N 1
ATOM 2329 C CA . PHE B 1 124 ? -6.762 4.121 -1.059 1 77.19 124 PHE B CA 1
ATOM 2330 C C . PHE B 1 124 ? -7.926 3.83 -2.002 1 77.19 124 PHE B C 1
ATOM 2332 O O . PHE B 1 124 ? -8.852 3.104 -1.646 1 77.19 124 PHE B O 1
ATOM 2339 N N . GLN B 1 125 ? -7.805 4.531 -3.182 1 74.94 125 GLN B N 1
ATOM 2340 C CA . GLN B 1 125 ? -8.812 4.281 -4.211 1 74.94 125 GLN B CA 1
ATOM 2341 C C . GLN B 1 125 ? -8.742 2.838 -4.707 1 74.94 125 GLN B C 1
ATOM 2343 O O . GLN B 1 125 ? -9.766 2.223 -4.992 1 74.94 125 GLN B O 1
ATOM 2348 N N . ASN B 1 126 ? -7.414 2.367 -4.867 1 64.56 126 ASN B N 1
ATOM 2349 C CA . ASN B 1 126 ? -7.199 0.994 -5.309 1 64.56 126 ASN B CA 1
ATOM 2350 C C . ASN B 1 126 ? -6.863 0.075 -4.141 1 64.56 126 ASN B C 1
ATOM 2352 O O . ASN B 1 126 ? -5.879 0.297 -3.432 1 64.56 126 ASN B O 1
ATOM 2356 N N . PRO B 1 127 ? -7.852 -0.846 -3.844 1 61.91 127 PRO B N 1
ATOM 2357 C CA . PRO B 1 127 ? -7.637 -1.722 -2.689 1 61.91 127 PRO B CA 1
ATOM 2358 C C . PRO B 1 127 ? -6.414 -2.621 -2.85 1 61.91 127 PRO B C 1
ATOM 2360 O O . PRO B 1 127 ? -5.906 -3.164 -1.864 1 61.91 127 PRO B O 1
ATOM 2363 N N . LEU B 1 128 ? -6.004 -2.787 -4.137 1 62 128 LEU B N 1
ATOM 2364 C CA . LEU B 1 128 ? -4.82 -3.621 -4.305 1 62 128 LEU B CA 1
ATOM 2365 C C . LEU B 1 128 ? -3.65 -3.076 -3.496 1 62 128 LEU B C 1
ATOM 2367 O O . LEU B 1 128 ? -2.818 -3.842 -3.004 1 62 128 LEU B O 1
ATOM 2371 N N . TYR B 1 129 ? -3.891 -1.85 -3.203 1 60.97 129 TYR B N 1
ATOM 2372 C CA . TYR B 1 129 ? -2.828 -1.152 -2.486 1 60.97 129 TYR B CA 1
ATOM 2373 C C . TYR B 1 129 ? -2.818 -1.54 -1.013 1 60.97 129 TYR B C 1
ATOM 2375 O O . TYR B 1 129 ? -1.777 -1.48 -0.355 1 60.97 129 TYR B O 1
ATOM 2383 N N . ARG B 1 130 ? -3.92 -1.911 -0.546 1 55.78 130 ARG B N 1
ATOM 2384 C CA . ARG B 1 130 ? -3.986 -2.355 0.842 1 55.78 130 ARG B CA 1
ATOM 2385 C C . ARG B 1 130 ? -3.223 -3.66 1.037 1 55.78 130 ARG B C 1
ATOM 2387 O O . ARG B 1 130 ? -2.701 -3.924 2.123 1 55.78 130 ARG B O 1
ATOM 2394 N N . PHE B 1 131 ? -3.324 -4.434 0.006 1 57.41 131 PHE B N 1
ATOM 2395 C CA . PHE B 1 131 ? -2.613 -5.707 0.063 1 57.41 131 PHE B CA 1
ATOM 2396 C C . PHE B 1 131 ? -1.106 -5.48 0.117 1 57.41 131 PHE B C 1
ATOM 2398 O O . PHE B 1 131 ? -0.346 -6.406 0.41 1 57.41 131 PHE B O 1
ATOM 2405 N N . MET B 1 132 ? -0.794 -4.16 0.107 1 54.69 132 MET B N 1
ATOM 2406 C CA . MET B 1 132 ? 0.599 -3.789 -0.126 1 54.69 132 MET B CA 1
ATOM 2407 C C . MET B 1 132 ? 1.407 -3.871 1.165 1 54.69 132 MET B C 1
ATOM 2409 O O . MET B 1 132 ? 2.635 -3.773 1.141 1 54.69 132 MET B O 1
ATOM 2413 N N . SER B 1 133 ? 0.661 -4.27 2.088 1 60.44 133 SER B N 1
ATOM 2414 C CA . SER B 1 133 ? 1.466 -4.543 3.273 1 60.44 133 SER B CA 1
ATOM 2415 C C . SER B 1 133 ? 2.096 -5.93 3.207 1 60.44 133 SER B C 1
ATOM 2417 O O . SER B 1 133 ? 1.54 -6.84 2.588 1 60.44 133 SER B O 1
ATOM 2419 N N . LYS B 1 134 ? 3.324 -6.031 3.695 1 62.41 134 LYS B N 1
ATOM 2420 C CA . LYS B 1 134 ? 3.988 -7.328 3.791 1 62.41 134 LYS B CA 1
ATOM 2421 C C . LYS B 1 134 ? 3.053 -8.383 4.375 1 62.41 134 LYS B C 1
ATOM 2423 O O . LYS B 1 134 ? 2.992 -9.508 3.881 1 62.41 134 LYS B O 1
ATOM 2428 N N . MET B 1 135 ? 2.34 -7.965 5.324 1 64.44 135 MET B N 1
ATOM 2429 C CA . MET B 1 135 ? 1.438 -8.898 5.992 1 64.44 135 MET B CA 1
ATOM 2430 C C . MET B 1 135 ? 0.305 -9.32 5.062 1 64.44 135 MET B C 1
ATOM 2432 O O . MET B 1 135 ? -0.026 -10.508 4.98 1 64.44 135 MET B O 1
ATOM 2436 N N . ALA B 1 136 ? -0.207 -8.328 4.406 1 70.19 136 ALA B N 1
ATOM 2437 C CA . ALA B 1 136 ? -1.291 -8.633 3.477 1 70.19 136 ALA B CA 1
ATOM 2438 C C . ALA B 1 136 ? -0.791 -9.492 2.316 1 70.19 136 ALA B C 1
ATOM 2440 O O . ALA B 1 136 ? -1.459 -10.438 1.903 1 70.19 136 ALA B O 1
ATOM 2441 N N . GLY B 1 137 ? 0.4 -9.195 1.843 1 75.5 137 GLY B N 1
ATOM 2442 C CA . GLY B 1 137 ? 1 -10 0.789 1 75.5 137 GLY B CA 1
ATOM 2443 C C . GLY B 1 137 ? 1.286 -11.422 1.216 1 75.5 137 GLY B C 1
ATOM 2444 O O . GLY B 1 137 ? 1.02 -12.367 0.468 1 75.5 137 GLY B O 1
ATOM 2445 N N . GLN B 1 138 ? 1.77 -11.586 2.365 1 78.31 138 GLN B N 1
ATOM 2446 C CA . GLN B 1 138 ? 2.047 -12.906 2.908 1 78.31 138 GLN B CA 1
ATOM 2447 C C . GLN B 1 138 ? 0.761 -13.711 3.098 1 78.31 138 GLN B C 1
ATOM 2449 O O . GLN B 1 138 ? 0.706 -14.891 2.768 1 78.31 138 GLN B O 1
ATOM 2454 N N . ALA B 1 139 ? -0.238 -13.07 3.611 1 77.75 139 ALA B N 1
ATOM 2455 C CA . ALA B 1 139 ? -1.536 -13.719 3.777 1 77.75 139 ALA B CA 1
ATOM 2456 C C . ALA B 1 139 ? -2.113 -14.148 2.43 1 77.75 139 ALA B C 1
ATOM 2458 O O . ALA B 1 139 ? -2.623 -15.266 2.291 1 77.75 139 ALA B O 1
ATOM 2459 N N . ALA B 1 140 ? -2.002 -13.273 1.494 1 81.56 140 ALA B N 1
ATOM 2460 C CA . ALA B 1 140 ? -2.477 -13.586 0.148 1 81.56 140 ALA B CA 1
ATOM 2461 C C . ALA B 1 140 ? -1.746 -14.797 -0.422 1 81.56 140 ALA B C 1
ATOM 2463 O O . ALA B 1 140 ? -2.375 -15.711 -0.959 1 81.56 140 ALA B O 1
ATOM 2464 N N . ALA B 1 141 ? -0.389 -14.844 -0.231 1 84.56 141 ALA B N 1
ATOM 2465 C CA . ALA B 1 141 ? 0.399 -15.969 -0.722 1 84.56 141 ALA B CA 1
ATOM 2466 C C . ALA B 1 141 ? -0.039 -17.266 -0.06 1 84.56 141 ALA B C 1
ATOM 2468 O O . ALA B 1 141 ? -0.156 -18.297 -0.725 1 84.56 141 ALA B O 1
ATOM 2469 N N . THR B 1 142 ? -0.362 -17.172 1.175 1 84.69 142 THR B N 1
ATOM 2470 C CA . THR B 1 142 ? -0.803 -18.344 1.928 1 84.69 142 THR B CA 1
ATOM 2471 C C . THR B 1 142 ? -2.17 -18.812 1.44 1 84.69 142 THR B C 1
ATOM 2473 O O . THR B 1 142 ? -2.393 -20.016 1.272 1 84.69 142 THR B O 1
ATOM 2476 N N . ASP B 1 143 ? -3.049 -17.859 1.213 1 86.12 143 ASP B N 1
ATOM 2477 C CA . ASP B 1 143 ? -4.367 -18.203 0.695 1 86.12 143 ASP B CA 1
ATOM 2478 C C . ASP B 1 143 ? -4.262 -18.844 -0.688 1 86.12 143 ASP B C 1
ATOM 2480 O O . ASP B 1 143 ? -4.949 -19.828 -0.977 1 86.12 143 ASP B O 1
ATOM 2484 N N . ILE B 1 144 ? -3.422 -18.344 -1.51 1 89.56 144 ILE B N 1
ATOM 2485 C CA . ILE B 1 144 ? -3.252 -18.844 -2.873 1 89.56 144 ILE B CA 1
ATOM 2486 C C . ILE B 1 144 ? -2.732 -20.281 -2.84 1 89.56 144 ILE B C 1
ATOM 2488 O O . ILE B 1 144 ? -3.307 -21.172 -3.471 1 89.56 144 ILE B O 1
ATOM 2492 N N . ILE B 1 145 ? -1.686 -20.531 -2.053 1 92 145 ILE B N 1
ATOM 2493 C CA . ILE B 1 145 ? -1.106 -21.859 -2.047 1 92 145 ILE B CA 1
ATOM 2494 C C . ILE B 1 145 ? -2.096 -22.859 -1.432 1 92 145 ILE B C 1
ATOM 2496 O O . ILE B 1 145 ? -2.162 -24.016 -1.844 1 92 145 ILE B O 1
ATOM 2500 N N . THR B 1 146 ? -2.881 -22.406 -0.511 1 90 146 THR B N 1
ATOM 2501 C CA . THR B 1 146 ? -3.934 -23.25 0.052 1 90 146 THR B CA 1
ATOM 2502 C C . THR B 1 146 ? -4.949 -23.641 -1.021 1 90 146 THR B C 1
ATOM 2504 O O . THR B 1 146 ? -5.395 -24.781 -1.073 1 90 146 THR B O 1
ATOM 2507 N N . GLY B 1 147 ? -5.34 -22.656 -1.825 1 91.5 147 GLY B N 1
ATOM 2508 C CA . GLY B 1 147 ? -6.195 -22.953 -2.961 1 91.5 147 GLY B CA 1
ATOM 2509 C C . GLY B 1 147 ? -5.598 -23.984 -3.902 1 91.5 147 GLY B C 1
ATOM 2510 O O . GLY B 1 147 ? -6.301 -24.875 -4.367 1 91.5 147 GLY B O 1
ATOM 2511 N N . PHE B 1 148 ? -4.348 -23.891 -4.133 1 93.5 148 PHE B N 1
ATOM 2512 C CA . PHE B 1 148 ? -3.654 -24.828 -5 1 93.5 148 PHE B CA 1
ATOM 2513 C C . PHE B 1 148 ? -3.676 -26.234 -4.402 1 93.5 148 PHE B C 1
ATOM 2515 O O . PHE B 1 148 ? -3.881 -27.219 -5.117 1 93.5 148 PHE B O 1
ATOM 2522 N N . VAL B 1 149 ? -3.43 -26.328 -3.109 1 91.75 149 VAL B N 1
ATOM 2523 C CA . VAL B 1 149 ? -3.438 -27.625 -2.426 1 91.75 149 VAL B CA 1
ATOM 2524 C C . VAL B 1 149 ? -4.816 -28.266 -2.551 1 91.75 149 VAL B C 1
ATOM 2526 O O . VAL B 1 149 ? -4.93 -29.453 -2.863 1 91.75 149 VAL B O 1
ATOM 2529 N N . ALA B 1 150 ? -5.824 -27.516 -2.363 1 92.06 150 ALA B N 1
ATOM 2530 C CA . ALA B 1 150 ? -7.191 -28.016 -2.486 1 92.06 150 ALA B CA 1
ATOM 2531 C C . ALA B 1 150 ? -7.477 -28.484 -3.906 1 92.06 150 ALA B C 1
ATOM 2533 O O . ALA B 1 150 ? -8.102 -29.531 -4.102 1 92.06 150 ALA B O 1
ATOM 2534 N N . GLN B 1 151 ? -7.031 -27.719 -4.84 1 93.75 151 GLN B N 1
ATOM 2535 C CA . GLN B 1 151 ? -7.219 -28.094 -6.238 1 93.75 151 GLN B CA 1
ATOM 2536 C C . GLN B 1 151 ? -6.477 -29.375 -6.566 1 93.75 151 GLN B C 1
ATOM 2538 O O . GLN B 1 151 ? -6.992 -30.234 -7.289 1 93.75 151 GLN B O 1
ATOM 2543 N N . ALA B 1 152 ? -5.273 -29.5 -6.094 1 93.25 152 ALA B N 1
ATOM 2544 C CA . ALA B 1 152 ? -4.492 -30.703 -6.316 1 93.25 152 ALA B CA 1
ATOM 2545 C C . ALA B 1 152 ? -5.223 -31.938 -5.773 1 93.25 152 ALA B C 1
ATOM 2547 O O . ALA B 1 152 ? -5.309 -32.969 -6.445 1 93.25 152 ALA B O 1
ATOM 2548 N N . ARG B 1 153 ? -5.793 -31.797 -4.59 1 91.88 153 ARG B N 1
ATOM 2549 C CA . ARG B 1 153 ? -6.539 -32.906 -3.975 1 91.88 153 ARG B CA 1
ATOM 2550 C C . ARG B 1 153 ? -7.766 -33.25 -4.805 1 91.88 153 ARG B C 1
ATOM 2552 O O . ARG B 1 153 ? -8.023 -34.438 -5.059 1 91.88 153 ARG B O 1
ATOM 2559 N N . ARG B 1 154 ? -8.469 -32.281 -5.246 1 92.75 154 ARG B N 1
ATOM 2560 C CA . ARG B 1 154 ? -9.672 -32.5 -6.043 1 92.75 154 ARG B CA 1
ATOM 2561 C C . ARG B 1 154 ? -9.344 -33.188 -7.355 1 92.75 154 ARG B C 1
ATOM 2563 O O . ARG B 1 154 ? -10.008 -34.156 -7.723 1 92.75 154 ARG B O 1
ATOM 2570 N N . LYS B 1 155 ? -8.328 -32.688 -8.023 1 92.94 155 LYS B N 1
ATOM 2571 C CA . LYS B 1 155 ? -7.957 -33.25 -9.32 1 92.94 155 LYS B CA 1
ATOM 2572 C C . LYS B 1 155 ? -7.41 -34.656 -9.164 1 92.94 155 LYS B C 1
ATOM 2574 O O . LYS B 1 155 ? -7.656 -35.531 -10.008 1 92.94 155 LYS B O 1
ATOM 2579 N N . TYR B 1 156 ? -6.641 -34.844 -8.117 1 89.94 156 TYR B N 1
ATOM 2580 C CA . TYR B 1 156 ? -6.07 -36.156 -7.91 1 89.94 156 TYR B CA 1
ATOM 2581 C C . TYR B 1 156 ? -7.156 -37.188 -7.598 1 89.94 156 TYR B C 1
ATOM 2583 O O . TYR B 1 156 ? -7.137 -38.281 -8.117 1 89.94 156 TYR B O 1
ATOM 2591 N N . ASN B 1 157 ? -8.109 -36.844 -6.734 1 87.31 157 ASN B N 1
ATOM 2592 C CA . ASN B 1 157 ? -9.219 -37.719 -6.379 1 87.31 157 ASN B CA 1
ATOM 2593 C C . ASN B 1 157 ? -10.102 -38 -7.582 1 87.31 157 ASN B C 1
ATOM 2595 O O . ASN B 1 157 ? -10.633 -39.125 -7.711 1 87.31 157 ASN B O 1
ATOM 2599 N N . ASN B 1 158 ? -10.281 -37.062 -8.367 1 85.25 158 ASN B N 1
ATOM 2600 C CA . ASN B 1 158 ? -11.062 -37.281 -9.586 1 85.25 158 ASN B CA 1
ATOM 2601 C C . ASN B 1 158 ? -10.359 -38.219 -10.547 1 85.25 158 ASN B C 1
ATOM 2603 O O . ASN B 1 158 ? -11.016 -38.938 -11.32 1 85.25 158 ASN B O 1
ATOM 2607 N N . GLN B 1 159 ? -9.055 -38 -10.555 1 76 159 GLN B N 1
ATOM 2608 C CA . GLN B 1 159 ? -8.297 -38.906 -11.406 1 76 159 GLN B CA 1
ATOM 2609 C C . GLN B 1 159 ? -8.352 -40.344 -10.875 1 76 159 GLN B C 1
ATOM 2611 O O . GLN B 1 159 ? -8.469 -41.312 -11.648 1 76 159 GLN B O 1
ATOM 2616 N N . ILE B 1 160 ? -8.266 -40.5 -9.547 1 64.81 160 ILE B N 1
ATOM 2617 C CA . ILE B 1 160 ? -8.336 -41.844 -8.969 1 64.81 160 ILE B CA 1
ATOM 2618 C C . ILE B 1 160 ? -9.781 -42.344 -8.984 1 64.81 160 ILE B C 1
ATOM 2620 O O . ILE B 1 160 ? -10.039 -43.5 -9.227 1 64.81 160 ILE B O 1
ATOM 2624 N N . GLY B 1 161 ? -10.711 -41.469 -8.531 1 54.22 161 GLY B N 1
ATOM 2625 C CA . GLY B 1 161 ? -12.078 -41.969 -8.609 1 54.22 161 GLY B CA 1
ATOM 2626 C C . GLY B 1 161 ? -12.469 -42.438 -10.008 1 54.22 161 GLY B C 1
ATOM 2627 O O . GLY B 1 161 ? -13.477 -43.125 -10.18 1 54.22 161 GLY B O 1
ATOM 2628 N N . PHE B 1 162 ? -12.055 -41.812 -11.023 1 47.5 162 PHE B N 1
ATOM 2629 C CA . PHE B 1 162 ? -12.422 -42.406 -12.305 1 47.5 162 PHE B CA 1
ATOM 2630 C C . PHE B 1 162 ? -11.727 -43.75 -12.508 1 47.5 162 PHE B C 1
ATOM 2632 O O . PHE B 1 162 ? -12.07 -44.5 -13.422 1 47.5 162 PHE B O 1
ATOM 2639 N N . LYS B 1 163 ? -10.594 -44.156 -11.969 1 45.41 163 LYS B N 1
ATOM 2640 C CA . LYS B 1 163 ? -10.07 -45.5 -12.203 1 45.41 163 LYS B CA 1
ATOM 2641 C C . LYS B 1 163 ? -10.93 -46.562 -11.508 1 45.41 163 LYS B C 1
ATOM 2643 O O . LYS B 1 163 ? -10.68 -47.75 -11.641 1 45.41 163 LYS B O 1
ATOM 2648 N N . VAL B 1 164 ? -11.891 -46.25 -10.617 1 36.09 164 VAL B N 1
ATOM 2649 C CA . VAL B 1 164 ? -12.703 -47.406 -10.188 1 36.09 164 VAL B CA 1
ATOM 2650 C C . VAL B 1 164 ? -13.875 -47.594 -11.148 1 36.09 164 VAL B C 1
ATOM 2652 O O . VAL B 1 164 ? -14.5 -46.625 -11.578 1 36.09 164 VAL B O 1
#

Solvent-accessible surface area (backbone atoms only — not comparable to full-atom values): 17164 Å² total; per-residue (Å²): 132,78,82,64,77,69,65,69,69,61,49,74,34,73,44,71,48,81,41,83,44,57,49,69,59,52,41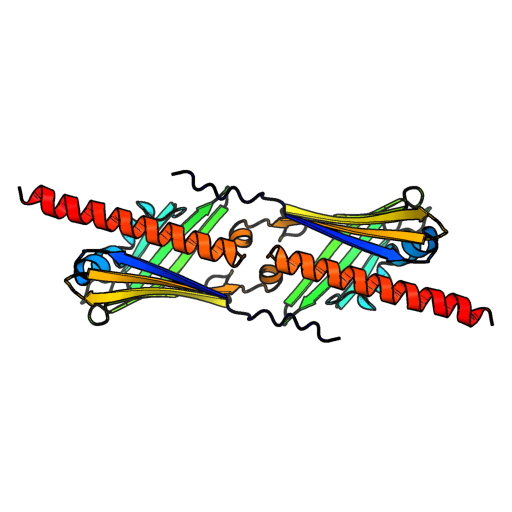,52,58,68,62,41,46,56,52,36,39,77,46,33,75,50,28,72,38,33,39,62,74,40,55,38,88,87,77,64,42,47,38,23,32,38,38,28,40,37,56,95,89,40,74,49,73,43,63,22,46,32,50,69,36,83,88,72,30,32,41,35,37,40,32,31,84,40,85,65,25,61,32,30,38,37,37,39,39,43,38,79,42,76,94,64,22,16,33,41,31,43,35,40,36,36,16,57,56,54,58,74,45,61,40,52,18,71,66,41,42,43,50,48,47,48,49,36,53,50,24,50,53,54,47,49,52,52,54,50,47,53,56,50,57,63,72,104,132,77,81,64,76,70,64,68,67,62,48,73,35,75,44,71,49,81,41,82,43,58,49,70,59,52,42,53,58,68,63,42,46,55,52,37,39,76,45,33,74,49,30,73,37,33,38,63,74,38,54,37,87,87,79,64,43,47,37,23,33,39,38,27,41,37,56,96,88,39,74,47,72,44,64,23,46,33,49,68,35,83,88,70,30,32,40,36,36,41,32,32,85,41,86,66,26,62,32,31,38,36,36,39,40,43,37,80,42,75,93,63,23,15,33,43,32,44,35,40,36,35,18,55,57,52,57,72,46,61,39,50,19,70,66,42,40,41,50,49,49,47,50,37,54,51,23,49,52,52,46,49,51,53,53,50,49,53,56,51,58,62,73,104

Secondary structure (DSSP, 8-state):
--------S-EEEEEEEEESS-HHHHHHHHH-GGGHHHHSTTEEEEEEEEE-TTT--EEEEEEEEEETTEEEEEEEEEEEETTTTEEEEE-TTSTTEEEEEEEEEEEE-STT-EEEEEEEEEEESSGGGGGGSHHHHHHHHHHHHHHHHHHHHHHHHHHHHTT-/--------S-EEEEEEEEESS-HHHHHHHHH-GGGHHHHSTTEEEEEEEEE-TTT--EEEEEEEEEETTEEEEEEEEEEEETTTTEEEEE-TTSTTEEEEEEEEEEEE-STT-EEEEEEEEEEESSGGGGGGSHHHHHHHHHHHHHHHHHHHHHHHHHHHHTT-

Radius of gyration: 25.99 Å; Cα contacts (8 Å, |Δi|>4): 667; chains: 2; bounding box: 34×87×64 Å